Protein AF-A0A9E0IKP7-F1 (afdb_monomer)

Foldseek 3Di:
DDDDDDDDDDDDDDPPPPPVPPPPDDDDDPDDDPDVLCVQLVVCVVVLNLVSNLVSLVVVVVVVPDDQLVSLQSNLLSLLSCLVVVHPPNVNSNVSSLVSLVSSLPDPQLQSVLVSLQVNLVSCLVPNLVSSLVSLVRSCVSPVPPVSSVVSNVVSVVVVVVVVVVVVVVVVVVVVVVVVVVVVVVVVVVVD

Mean predicted aligned error: 11.91 Å

Nearest PDB structures (foldseek):
  5xyb-assembly1_A  TM=6.260E-01  e=1.190E+00  Spbetavirus SPbeta
  7q0n-assembly1_A  TM=6.528E-01  e=2.361E+00  Bacillaceae
  6jg9-assembly1_A  TM=5.519E-01  e=3.016E+00  Spbetavirus SPbeta

Radius of gyration: 33.31 Å; Cα contacts (8 Å, |Δi|>4): 187; chains: 1; bounding box: 44×76×138 Å

Sequence (192 aa):
MSTAATPPRRPGWRIALVVLAVLASAGWEPFRSPDPDVVAGNQAYAQGRFADAIEAYERARARGEVDRAGLDYNIGTSKLRMAEAGGDGGNAVRTEGLAALERATTSTDPQLRAQAHYNRGNALLPSEPAKAIESYKQALREDPDLNDARHNLELALRRMKRDQQKQQQSQQGQQGQQGQQGQQGQQGQQGQ

Structure (mmCIF, N/CA/C/O backbone):
data_AF-A0A9E0IKP7-F1
#
_entry.id   AF-A0A9E0IKP7-F1
#
loop_
_atom_site.group_PDB
_atom_site.id
_atom_site.type_symbol
_atom_site.label_atom_id
_atom_site.label_alt_id
_atom_site.label_comp_id
_atom_site.label_asym_id
_atom_site.label_entity_id
_atom_site.label_seq_id
_atom_site.pdbx_PDB_ins_code
_atom_site.Cartn_x
_atom_site.Cartn_y
_atom_site.Cartn_z
_atom_site.occupancy
_atom_site.B_iso_or_equiv
_atom_site.auth_seq_id
_atom_site.auth_comp_id
_atom_site.auth_asym_id
_atom_site.auth_atom_id
_atom_site.pdbx_PDB_model_num
ATOM 1 N N . MET A 1 1 ? 0.078 57.761 -75.607 1.00 48.28 1 MET A N 1
ATOM 2 C CA . MET A 1 1 ? -0.193 56.702 -76.603 1.00 48.28 1 MET A CA 1
ATOM 3 C C . MET A 1 1 ? 0.452 55.420 -76.112 1.00 48.28 1 MET A C 1
ATOM 5 O O . MET A 1 1 ? 1.535 55.471 -75.551 1.00 48.28 1 MET A O 1
ATOM 9 N N . SER A 1 2 ? -0.302 54.332 -76.208 1.00 49.56 2 SER A N 1
ATOM 10 C CA . SER A 1 2 ? -0.097 53.038 -75.560 1.00 49.56 2 SER A CA 1
ATOM 11 C C . SER A 1 2 ? 0.833 52.140 -76.374 1.00 49.56 2 SER A C 1
ATOM 13 O O . SER A 1 2 ? 0.603 52.005 -77.570 1.00 49.56 2 SER A O 1
ATOM 15 N N . THR A 1 3 ? 1.793 51.475 -75.727 1.00 59.78 3 THR A N 1
ATOM 16 C CA . THR A 1 3 ? 2.295 50.156 -76.153 1.00 59.78 3 THR A CA 1
ATOM 17 C C . THR A 1 3 ? 2.700 49.359 -74.915 1.00 59.78 3 THR A C 1
ATOM 19 O O . THR A 1 3 ? 3.761 49.571 -74.330 1.00 59.78 3 THR A O 1
ATOM 22 N N . ALA A 1 4 ? 1.811 48.457 -74.505 1.00 52.16 4 ALA A N 1
ATOM 23 C CA . ALA A 1 4 ? 2.093 47.379 -73.574 1.00 52.16 4 ALA A CA 1
ATOM 24 C C . ALA A 1 4 ? 3.071 46.375 -74.210 1.00 52.16 4 ALA A C 1
ATOM 26 O O . ALA A 1 4 ? 2.922 46.033 -75.383 1.00 52.16 4 ALA A O 1
ATOM 27 N N . ALA A 1 5 ? 4.029 45.874 -73.429 1.00 60.91 5 ALA A N 1
ATOM 28 C CA . ALA A 1 5 ? 4.870 44.742 -73.806 1.00 60.91 5 ALA A CA 1
ATOM 29 C C . ALA A 1 5 ? 4.887 43.705 -72.669 1.00 60.91 5 ALA A C 1
ATOM 31 O O . ALA A 1 5 ? 5.207 43.998 -71.519 1.00 60.91 5 ALA A O 1
ATOM 32 N N . THR A 1 6 ? 4.457 42.504 -73.038 1.00 65.75 6 THR A N 1
ATOM 33 C CA . THR A 1 6 ? 4.194 41.280 -72.270 1.00 65.75 6 THR A CA 1
ATOM 34 C C . THR A 1 6 ? 5.420 40.760 -71.487 1.00 65.75 6 THR A C 1
ATOM 36 O O . THR A 1 6 ? 6.538 40.852 -71.991 1.00 65.75 6 THR A O 1
ATOM 39 N N . PRO A 1 7 ? 5.252 40.167 -70.283 1.00 59.00 7 PRO A N 1
ATOM 40 C CA . PRO A 1 7 ? 6.372 39.786 -69.412 1.00 59.00 7 PRO A CA 1
ATOM 41 C C . PRO A 1 7 ? 7.001 38.426 -69.781 1.00 59.00 7 PRO A C 1
ATOM 43 O O . PRO A 1 7 ? 6.270 37.499 -70.148 1.00 59.00 7 PRO A O 1
ATOM 46 N N . PRO A 1 8 ? 8.322 38.213 -69.594 1.00 66.88 8 PRO A N 1
ATOM 47 C CA . PRO A 1 8 ? 8.901 36.880 -69.702 1.00 66.88 8 PRO A CA 1
ATOM 48 C C . PRO A 1 8 ? 8.814 36.090 -68.379 1.00 66.88 8 PRO A C 1
ATOM 50 O O . PRO A 1 8 ? 9.386 36.441 -67.352 1.00 66.88 8 PRO A O 1
ATOM 53 N N . ARG A 1 9 ? 8.038 35.004 -68.467 1.00 59.31 9 ARG A N 1
ATOM 54 C CA . ARG A 1 9 ? 8.089 33.692 -67.786 1.00 59.31 9 ARG A CA 1
ATOM 55 C C . ARG A 1 9 ? 8.981 33.556 -66.536 1.00 59.31 9 ARG A C 1
ATOM 57 O O . ARG A 1 9 ? 10.197 33.439 -66.632 1.00 59.31 9 ARG A O 1
ATOM 64 N N . ARG A 1 10 ? 8.340 33.390 -65.369 1.00 63.12 10 ARG A N 1
ATOM 65 C CA . ARG A 1 10 ? 8.977 32.852 -64.152 1.00 63.12 10 ARG A CA 1
ATOM 66 C C . ARG A 1 10 ? 9.369 31.381 -64.377 1.00 63.12 10 ARG A C 1
ATOM 68 O O . ARG A 1 10 ? 8.4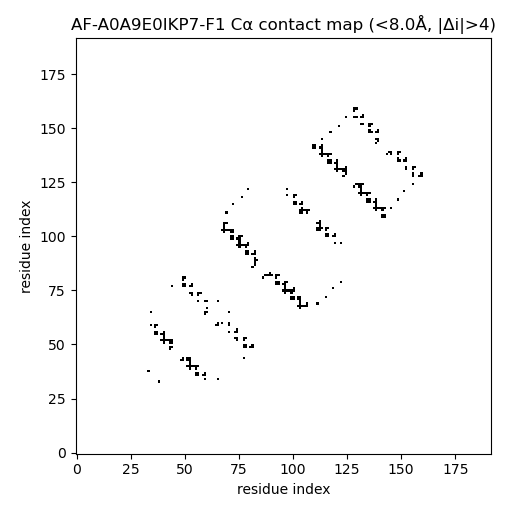78 30.596 -64.712 1.00 63.12 10 ARG A O 1
ATOM 75 N N . PRO A 1 11 ? 10.631 30.965 -64.174 1.00 49.12 11 PRO A N 1
ATOM 76 C CA . PRO A 1 11 ? 10.967 29.553 -64.168 1.00 49.12 11 PRO A CA 1
ATOM 77 C C . PRO A 1 11 ? 10.629 28.937 -62.805 1.00 49.12 11 PRO A C 1
ATOM 79 O O . PRO A 1 11 ? 11.124 29.379 -61.775 1.00 49.12 11 PRO A O 1
ATOM 82 N N . GLY A 1 12 ? 9.802 27.893 -62.851 1.00 47.94 12 GLY A N 1
ATOM 83 C CA . GLY A 1 12 ? 9.943 26.690 -62.031 1.00 47.94 12 GLY A CA 1
ATOM 84 C C . GLY A 1 12 ? 9.605 26.791 -60.546 1.00 47.94 12 GLY A C 1
ATOM 85 O O . GLY A 1 12 ? 10.337 27.368 -59.749 1.00 47.94 12 GLY A O 1
ATOM 86 N N . TRP A 1 13 ? 8.552 26.074 -60.153 1.00 53.72 13 TRP A N 1
ATOM 87 C CA . TRP A 1 13 ? 8.414 25.530 -58.808 1.00 53.72 13 TRP A CA 1
ATOM 88 C C . TRP A 1 13 ? 9.729 24.909 -58.329 1.00 53.72 13 TRP A C 1
ATOM 90 O O . TRP A 1 13 ? 10.166 23.870 -58.821 1.00 53.72 13 TRP A O 1
ATOM 100 N N . ARG A 1 14 ? 10.315 25.506 -57.300 1.00 47.50 14 ARG A N 1
ATOM 101 C CA . ARG A 1 14 ? 11.074 24.762 -56.306 1.00 47.50 14 ARG A CA 1
ATOM 102 C C . ARG A 1 14 ? 10.457 25.097 -54.965 1.00 47.50 14 ARG A C 1
ATOM 104 O O . ARG A 1 14 ? 10.870 26.032 -54.292 1.00 47.50 14 ARG A O 1
ATOM 111 N N . ILE A 1 15 ? 9.425 24.335 -54.609 1.00 54.59 15 ILE A N 1
ATOM 112 C CA . ILE A 1 15 ? 9.102 24.115 -53.204 1.00 54.59 15 ILE A CA 1
ATOM 113 C C . ILE A 1 15 ? 10.350 23.436 -52.639 1.00 54.59 15 ILE A C 1
ATOM 115 O O . ILE A 1 15 ? 10.540 22.231 -52.787 1.00 54.59 15 ILE A O 1
ATOM 119 N N . ALA A 1 16 ? 11.262 24.227 -52.083 1.00 43.75 16 ALA A N 1
ATOM 120 C CA . ALA A 1 16 ? 12.245 23.695 -51.169 1.00 43.75 16 ALA A CA 1
ATOM 121 C C . ALA A 1 16 ? 11.452 23.302 -49.923 1.00 43.75 16 ALA A C 1
ATOM 123 O O . ALA A 1 16 ? 11.135 24.143 -49.084 1.00 43.75 16 ALA A O 1
ATOM 124 N N . LEU A 1 17 ? 11.060 22.028 -49.851 1.00 46.78 17 LEU A N 1
ATOM 125 C CA . LEU A 1 17 ? 10.733 21.389 -48.588 1.00 46.78 17 LEU A CA 1
ATOM 126 C C . LEU A 1 17 ? 11.993 21.494 -47.734 1.00 46.78 17 LEU A C 1
ATOM 128 O O . LEU A 1 17 ? 12.899 20.669 -47.834 1.00 46.78 17 LEU A O 1
ATOM 132 N N . VAL A 1 18 ? 12.075 22.542 -46.921 1.00 45.62 18 VAL A N 1
ATOM 133 C CA . VAL A 1 18 ? 12.969 22.538 -45.774 1.00 45.62 18 VAL A CA 1
ATOM 134 C C . VAL A 1 18 ? 12.348 21.540 -44.806 1.00 45.62 18 VAL A C 1
ATOM 136 O O . VAL A 1 18 ? 11.534 21.887 -43.955 1.00 45.62 18 VAL A O 1
ATOM 139 N N . VAL A 1 19 ? 12.694 20.266 -44.992 1.00 48.34 19 VAL A N 1
ATOM 140 C CA . VAL A 1 19 ? 12.644 19.281 -43.919 1.00 48.34 19 VAL A CA 1
ATOM 141 C C . VAL A 1 19 ? 13.673 19.771 -42.915 1.00 48.34 19 VAL A C 1
ATOM 143 O O . VAL A 1 19 ? 14.868 19.505 -43.033 1.00 48.34 19 VAL A O 1
ATOM 146 N N . LEU A 1 20 ? 13.212 20.583 -41.971 1.00 44.41 20 LEU A N 1
ATOM 147 C CA . LEU A 1 20 ? 13.978 20.915 -40.788 1.00 44.41 20 LEU A CA 1
ATOM 148 C C . LEU A 1 20 ? 13.996 19.629 -39.961 1.00 44.41 20 LEU A C 1
ATOM 150 O O . LEU A 1 20 ? 13.102 19.363 -39.162 1.00 44.41 20 LEU A O 1
ATOM 154 N N . ALA A 1 21 ? 14.976 18.777 -40.263 1.00 53.09 21 ALA A N 1
ATOM 155 C CA . ALA A 1 21 ? 15.372 17.676 -39.414 1.00 53.09 21 ALA A CA 1
ATOM 156 C C . ALA A 1 21 ? 15.788 18.297 -38.079 1.00 53.09 21 ALA A C 1
ATOM 158 O O . ALA A 1 21 ? 16.902 18.798 -37.929 1.00 53.09 21 ALA A O 1
ATOM 159 N N . VAL A 1 22 ? 14.845 18.343 -37.139 1.00 52.78 22 VAL A N 1
ATOM 160 C CA . VAL A 1 22 ? 15.143 18.641 -35.745 1.00 52.78 22 VAL A CA 1
ATOM 161 C C . VAL A 1 22 ? 16.078 17.532 -35.292 1.00 52.78 22 VAL A C 1
ATOM 163 O O . VAL A 1 22 ? 15.690 16.369 -35.192 1.00 52.78 22 VAL A O 1
ATOM 166 N N . LEU A 1 23 ? 17.342 17.908 -35.123 1.00 49.69 23 LEU A N 1
ATOM 167 C CA . LEU A 1 23 ? 18.390 17.075 -34.569 1.00 49.69 23 LEU A CA 1
ATOM 168 C C . LEU A 1 23 ? 17.899 16.547 -33.221 1.00 49.69 23 LEU A C 1
ATOM 170 O O . LEU A 1 23 ? 17.704 17.300 -32.267 1.00 49.69 23 LEU A O 1
ATOM 174 N N . ALA A 1 24 ? 17.650 15.241 -33.190 1.00 54.53 24 ALA A N 1
ATOM 175 C CA . ALA A 1 24 ? 17.359 14.481 -31.994 1.00 54.53 24 ALA A CA 1
ATOM 176 C C . ALA A 1 24 ? 18.615 14.457 -31.117 1.00 54.53 24 ALA A C 1
ATOM 178 O O . ALA A 1 24 ? 19.454 13.567 -31.209 1.00 54.53 24 ALA A O 1
ATOM 179 N N . SER A 1 25 ? 18.756 15.470 -30.275 1.00 58.03 25 SER A N 1
ATOM 180 C CA . SER A 1 25 ? 19.773 15.509 -29.230 1.00 58.03 25 SER A CA 1
ATOM 181 C C . SER A 1 25 ? 19.191 16.150 -27.975 1.00 58.03 25 SER A C 1
ATOM 183 O O . SER A 1 25 ? 19.625 17.210 -27.545 1.00 58.03 25 SER A O 1
ATOM 185 N N . ALA A 1 26 ? 18.154 15.493 -27.440 1.00 56.84 26 ALA A N 1
ATOM 186 C CA . ALA A 1 26 ? 17.828 15.337 -26.016 1.00 56.84 26 ALA A CA 1
ATOM 187 C C . ALA A 1 26 ? 16.395 14.779 -25.874 1.00 56.84 26 ALA A C 1
ATOM 189 O O . ALA A 1 26 ? 15.421 15.521 -25.940 1.00 56.84 26 ALA A O 1
ATOM 190 N N . GLY A 1 27 ? 16.272 13.465 -25.663 1.00 59.44 27 GLY A N 1
ATOM 191 C CA . GLY A 1 27 ? 15.237 12.896 -24.789 1.00 59.44 27 GLY A CA 1
ATOM 192 C C . GLY A 1 27 ? 13.757 13.012 -25.176 1.00 59.44 27 GLY A C 1
ATOM 193 O O . GLY A 1 27 ? 12.929 13.092 -24.274 1.00 59.44 27 GLY A O 1
ATOM 194 N N . TRP A 1 28 ? 13.390 12.966 -26.459 1.00 56.47 28 TRP A N 1
ATOM 195 C CA . TRP A 1 28 ? 11.990 12.762 -26.861 1.00 56.47 28 TRP A CA 1
ATOM 196 C C . TRP A 1 28 ? 11.862 11.435 -27.614 1.00 56.47 28 TRP A C 1
ATOM 198 O O . TRP A 1 28 ? 12.003 11.384 -28.832 1.00 56.47 28 TRP A O 1
ATOM 208 N N . GLU A 1 29 ? 11.631 10.338 -26.889 1.00 56.97 29 GLU A N 1
ATOM 209 C CA . GLU A 1 29 ? 11.494 8.998 -27.480 1.00 56.97 29 GLU A CA 1
ATOM 210 C C . GLU A 1 29 ? 10.080 8.436 -27.253 1.00 56.97 29 GLU A C 1
ATOM 212 O O . GLU A 1 29 ? 9.843 7.686 -26.307 1.00 56.97 29 GLU A O 1
ATOM 217 N N . PRO A 1 30 ? 9.109 8.765 -28.123 1.00 55.03 30 PRO A N 1
ATOM 218 C CA . PRO A 1 30 ? 7.716 8.321 -28.004 1.00 55.03 30 PRO A CA 1
ATOM 219 C C . PRO A 1 30 ? 7.480 6.824 -28.320 1.00 55.03 30 PRO A C 1
ATOM 221 O O . PRO A 1 30 ? 6.334 6.419 -28.490 1.00 55.03 30 PRO A O 1
ATOM 224 N N . PHE A 1 31 ? 8.527 5.989 -28.394 1.00 61.44 31 PHE A N 1
ATOM 225 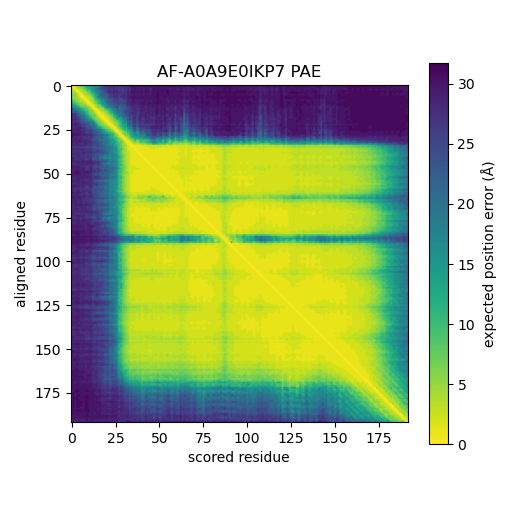C CA . PHE A 1 31 ? 8.431 4.584 -28.828 1.00 61.44 31 PHE A CA 1
ATOM 226 C C . PHE A 1 31 ? 9.138 3.569 -27.917 1.00 61.44 31 PHE A C 1
ATOM 228 O O . PHE A 1 31 ? 9.399 2.445 -28.355 1.00 61.44 31 PHE A O 1
ATOM 235 N N . ARG A 1 32 ? 9.448 3.904 -26.654 1.00 65.88 32 ARG A N 1
ATOM 236 C CA . ARG A 1 32 ? 9.958 2.884 -25.724 1.00 65.88 32 ARG A CA 1
ATOM 237 C C . ARG A 1 32 ? 8.879 1.815 -25.543 1.00 65.88 32 ARG A C 1
ATOM 239 O O . ARG A 1 32 ? 7.813 2.083 -24.993 1.00 65.88 32 ARG A O 1
ATOM 246 N N . SER A 1 33 ? 9.144 0.614 -26.052 1.00 70.56 33 SER A N 1
ATOM 247 C CA . SER A 1 33 ? 8.264 -0.532 -25.824 1.00 70.56 33 SER A CA 1
ATOM 248 C C . SER A 1 33 ? 8.173 -0.793 -24.315 1.00 70.56 33 SER A C 1
ATOM 250 O O . SER A 1 33 ? 9.181 -0.605 -23.625 1.00 70.56 33 SER A O 1
ATOM 252 N N . PRO A 1 34 ? 7.002 -1.190 -23.782 1.00 85.06 34 PRO A N 1
ATOM 253 C CA . PRO A 1 34 ? 6.868 -1.511 -22.365 1.00 85.06 34 PRO A CA 1
ATOM 254 C C . PRO A 1 34 ? 7.932 -2.527 -21.928 1.00 85.06 34 PRO A C 1
ATOM 256 O O . PRO A 1 34 ? 8.220 -3.463 -22.676 1.00 85.06 34 PRO A O 1
ATOM 259 N N . ASP A 1 35 ? 8.512 -2.350 -20.736 1.00 92.56 35 ASP A N 1
ATOM 260 C CA . ASP A 1 35 ? 9.515 -3.286 -20.216 1.00 92.56 35 ASP A CA 1
ATOM 261 C C . ASP A 1 35 ? 8.911 -4.707 -20.141 1.00 92.56 35 ASP A C 1
ATOM 263 O O . ASP A 1 35 ? 7.835 -4.885 -19.554 1.00 92.56 35 ASP A O 1
ATOM 267 N N . PRO A 1 36 ? 9.561 -5.723 -20.739 1.00 94.69 36 PRO A N 1
ATOM 268 C CA . PRO A 1 36 ? 8.977 -7.053 -20.880 1.00 94.69 36 PRO A CA 1
ATOM 269 C C . PRO A 1 36 ? 8.723 -7.748 -19.538 1.00 94.69 36 PRO A C 1
ATOM 271 O O . PRO A 1 36 ? 7.759 -8.503 -19.429 1.00 94.69 36 PRO A O 1
ATOM 274 N N . ASP A 1 37 ? 9.526 -7.483 -18.504 1.00 97.31 37 ASP A N 1
ATOM 275 C CA . ASP A 1 37 ? 9.275 -8.054 -17.181 1.00 97.31 37 ASP A CA 1
ATOM 276 C C . ASP A 1 37 ? 8.162 -7.314 -16.441 1.00 97.31 37 ASP A C 1
ATOM 278 O O . ASP A 1 37 ? 7.407 -7.942 -15.704 1.00 97.31 37 ASP A O 1
ATOM 282 N N . VAL A 1 38 ? 7.993 -6.007 -16.662 1.00 96.94 38 VAL A N 1
ATOM 283 C CA . VAL A 1 38 ? 6.812 -5.296 -16.148 1.00 96.94 38 VAL A CA 1
ATOM 284 C C . VAL A 1 38 ? 5.541 -5.865 -16.776 1.00 96.94 38 VAL A C 1
ATOM 286 O O . VAL A 1 38 ? 4.565 -6.120 -16.070 1.00 96.94 38 VAL A O 1
ATOM 289 N N . VAL A 1 39 ? 5.552 -6.121 -18.087 1.00 97.00 39 VAL A N 1
ATOM 290 C CA . VAL A 1 39 ? 4.425 -6.752 -18.791 1.00 97.00 39 VAL A CA 1
ATOM 291 C C . VAL A 1 39 ? 4.161 -8.159 -18.255 1.00 97.00 39 VAL A C 1
ATOM 293 O O . VAL A 1 39 ? 3.021 -8.471 -17.906 1.00 97.00 39 VAL A O 1
ATOM 296 N N . ALA A 1 40 ? 5.200 -8.991 -18.139 1.00 97.94 40 ALA A N 1
ATOM 297 C CA . ALA A 1 40 ? 5.081 -10.342 -17.596 1.00 97.94 40 ALA A CA 1
ATOM 298 C C . ALA A 1 40 ? 4.559 -10.331 -16.151 1.00 97.94 40 ALA A C 1
ATOM 300 O O . ALA A 1 40 ? 3.674 -11.117 -15.810 1.00 97.94 40 ALA A O 1
ATOM 301 N N . GLY A 1 41 ? 5.046 -9.403 -15.323 1.00 98.12 41 GLY A N 1
ATOM 302 C CA . GLY A 1 41 ? 4.594 -9.227 -13.948 1.00 98.12 41 GLY A CA 1
ATOM 303 C C . GLY A 1 41 ? 3.120 -8.842 -13.867 1.00 98.12 41 GLY A C 1
ATOM 304 O O . GLY A 1 41 ? 2.357 -9.478 -13.143 1.00 98.12 41 GLY A O 1
ATOM 305 N N . ASN A 1 42 ? 2.684 -7.879 -14.685 1.00 98.12 42 ASN A N 1
ATOM 306 C CA . ASN A 1 42 ? 1.279 -7.465 -14.755 1.00 98.12 42 ASN A CA 1
ATOM 307 C C . ASN A 1 42 ? 0.369 -8.622 -15.188 1.00 98.12 42 ASN A C 1
ATOM 309 O O . ASN A 1 42 ? -0.713 -8.812 -14.630 1.00 98.12 42 ASN A O 1
ATOM 313 N N . GLN A 1 43 ? 0.815 -9.422 -16.159 1.00 98.38 43 GLN A N 1
ATOM 314 C CA . GLN A 1 43 ? 0.077 -10.593 -16.620 1.00 98.38 43 GLN A CA 1
ATOM 315 C C . GLN A 1 43 ? -0.016 -11.674 -15.534 1.00 98.38 43 GLN A C 1
ATOM 317 O O . GLN A 1 43 ? -1.090 -12.236 -15.319 1.00 98.38 43 GLN A O 1
ATOM 322 N N . ALA A 1 44 ? 1.084 -11.954 -14.834 1.00 98.50 44 ALA A N 1
ATOM 323 C CA . ALA A 1 44 ? 1.107 -12.903 -13.728 1.00 98.50 44 ALA A CA 1
ATOM 324 C C . ALA A 1 44 ? 0.196 -12.453 -12.574 1.00 98.50 44 ALA A C 1
ATOM 326 O O . ALA A 1 44 ? -0.604 -13.251 -12.081 1.00 98.50 44 ALA A O 1
ATOM 327 N N . TYR A 1 45 ? 0.234 -11.165 -12.217 1.00 98.00 45 TYR A N 1
ATOM 328 C CA . TYR A 1 45 ? -0.636 -10.577 -11.199 1.00 98.00 45 TYR A CA 1
ATOM 329 C C . TYR A 1 45 ? -2.117 -10.731 -11.560 1.00 98.00 45 TYR A C 1
ATOM 331 O O . TYR A 1 45 ? -2.910 -11.193 -10.739 1.00 98.00 45 TYR A O 1
ATOM 339 N N . ALA A 1 46 ? -2.493 -10.419 -12.805 1.00 97.88 46 ALA A N 1
ATOM 340 C CA . ALA A 1 46 ? -3.865 -10.578 -13.291 1.00 97.88 46 ALA A CA 1
ATOM 341 C C . ALA A 1 46 ? -4.352 -12.039 -13.252 1.00 97.88 46 ALA A C 1
ATOM 343 O O . ALA A 1 46 ? -5.548 -12.293 -13.136 1.00 97.88 46 ALA A O 1
ATOM 344 N N . GLN A 1 47 ? -3.429 -13.000 -13.326 1.00 97.69 47 GLN A N 1
ATOM 345 C CA . GLN A 1 47 ? -3.704 -14.437 -13.249 1.00 97.69 47 GLN A CA 1
ATOM 346 C C . GLN A 1 47 ? -3.618 -14.985 -11.811 1.00 97.69 47 GLN A C 1
ATOM 348 O O . GLN A 1 47 ? -3.709 -16.195 -11.615 1.00 97.69 47 GLN A O 1
ATOM 353 N N . GLY A 1 48 ? -3.430 -14.121 -10.806 1.00 96.00 48 GLY A N 1
ATOM 354 C CA . GLY A 1 48 ? -3.305 -14.506 -9.397 1.00 96.00 48 GLY A CA 1
ATOM 355 C C . GLY A 1 48 ? -1.970 -15.164 -9.033 1.00 96.00 48 GLY A C 1
ATOM 356 O O . GLY A 1 48 ? -1.785 -15.597 -7.897 1.00 96.00 48 GLY A O 1
ATOM 357 N N . ARG A 1 49 ? -1.014 -15.232 -9.968 1.00 97.06 49 ARG A N 1
ATOM 358 C CA . ARG A 1 49 ? 0.330 -15.768 -9.725 1.00 97.06 49 ARG A CA 1
ATOM 359 C C . ARG A 1 49 ? 1.225 -14.677 -9.155 1.00 97.06 49 ARG A C 1
ATOM 361 O O . ARG A 1 49 ? 2.070 -14.104 -9.837 1.00 97.06 49 ARG A O 1
ATOM 368 N N . PHE A 1 50 ? 0.989 -14.351 -7.889 1.00 96.75 50 PHE A N 1
ATOM 369 C CA . PHE A 1 50 ? 1.646 -13.221 -7.235 1.00 96.75 50 PHE A CA 1
ATOM 370 C C . PHE A 1 50 ? 3.150 -13.429 -7.022 1.00 96.75 50 PHE A C 1
ATOM 372 O O . PHE A 1 50 ? 3.894 -12.459 -7.123 1.00 96.75 50 PHE A O 1
ATOM 379 N N . ALA A 1 51 ? 3.606 -14.664 -6.787 1.00 96.00 51 ALA A N 1
ATOM 380 C CA . ALA A 1 51 ? 5.034 -14.977 -6.689 1.00 96.00 51 ALA A CA 1
ATOM 381 C C . ALA A 1 51 ? 5.761 -14.676 -8.013 1.00 96.00 51 ALA A C 1
ATOM 383 O O . ALA A 1 51 ? 6.684 -13.864 -8.028 1.00 96.00 51 ALA A O 1
ATOM 384 N N . ASP A 1 52 ? 5.261 -15.215 -9.131 1.00 97.81 52 ASP A N 1
ATOM 385 C CA . ASP A 1 52 ? 5.783 -14.936 -10.477 1.00 97.81 52 ASP A CA 1
ATOM 386 C C . ASP A 1 52 ? 5.768 -13.433 -10.800 1.00 97.81 52 ASP A C 1
ATOM 388 O O . ASP A 1 52 ? 6.699 -12.911 -11.417 1.00 97.81 52 ASP A O 1
ATOM 392 N N . ALA A 1 53 ? 4.712 -12.725 -10.379 1.00 98.38 53 ALA A N 1
ATOM 393 C CA . ALA A 1 53 ? 4.604 -11.284 -10.570 1.00 98.38 53 ALA A CA 1
ATOM 394 C C . ALA A 1 53 ? 5.727 -10.538 -9.840 1.00 98.38 53 ALA A C 1
ATOM 396 O O . ALA A 1 53 ? 6.417 -9.718 -10.446 1.00 98.38 53 ALA A O 1
ATOM 397 N N . ILE A 1 54 ? 5.947 -10.866 -8.561 1.00 97.69 54 ILE A N 1
ATOM 398 C CA . ILE A 1 54 ? 7.027 -10.295 -7.750 1.00 97.69 54 ILE A CA 1
ATOM 399 C C . ILE A 1 54 ? 8.375 -10.560 -8.419 1.00 97.69 54 ILE A C 1
ATOM 401 O O . ILE A 1 54 ? 9.130 -9.615 -8.621 1.00 97.69 54 ILE A O 1
ATOM 405 N N . GLU A 1 55 ? 8.664 -11.799 -8.820 1.00 98.12 55 GLU A N 1
ATOM 406 C CA . GLU A 1 55 ? 9.931 -12.138 -9.476 1.00 98.12 55 GLU A CA 1
ATOM 407 C C . GLU A 1 55 ? 10.163 -11.338 -10.762 1.00 98.12 55 GLU A C 1
ATOM 409 O O . GLU A 1 55 ? 11.274 -10.866 -11.006 1.00 98.12 55 GLU A O 1
ATOM 414 N N . ALA A 1 56 ? 9.127 -11.150 -11.580 1.00 98.50 56 ALA A N 1
ATOM 415 C CA . ALA A 1 56 ? 9.234 -10.350 -12.792 1.00 98.50 56 ALA A CA 1
ATOM 416 C C . ALA A 1 56 ? 9.529 -8.877 -12.474 1.00 98.50 56 ALA A C 1
ATOM 418 O O . ALA A 1 56 ? 10.502 -8.315 -12.979 1.00 98.50 56 ALA A O 1
ATOM 419 N N . TYR A 1 57 ? 8.774 -8.260 -11.564 1.00 98.38 57 TYR A N 1
ATOM 420 C CA . TYR A 1 57 ? 9.042 -6.877 -11.163 1.00 98.38 57 TYR A CA 1
ATOM 421 C C . TYR A 1 57 ? 10.430 -6.699 -10.532 1.00 98.38 57 TYR A C 1
ATOM 423 O O . TYR A 1 57 ? 11.073 -5.671 -10.738 1.00 98.38 57 TYR A O 1
ATOM 431 N N . GLU A 1 58 ? 10.927 -7.701 -9.809 1.00 98.00 58 GLU A N 1
ATOM 432 C CA . GLU A 1 58 ? 12.282 -7.715 -9.255 1.00 98.00 58 GLU A CA 1
ATOM 433 C C . GLU A 1 58 ? 13.361 -7.761 -10.347 1.00 98.00 58 GLU A C 1
ATOM 435 O O . GLU A 1 58 ? 14.359 -7.040 -10.256 1.00 98.00 58 GLU A O 1
ATOM 440 N N . ARG A 1 59 ? 13.148 -8.521 -11.430 1.00 97.69 59 ARG A N 1
ATOM 441 C CA . ARG A 1 59 ? 14.042 -8.498 -12.603 1.00 97.69 59 ARG A CA 1
ATOM 442 C C . ARG A 1 59 ? 14.041 -7.139 -13.302 1.00 97.69 59 ARG A C 1
ATOM 444 O O . ARG A 1 59 ? 15.115 -6.634 -13.633 1.00 97.69 59 ARG A O 1
ATOM 451 N N . ALA A 1 60 ? 12.872 -6.516 -13.467 1.00 97.00 60 ALA A N 1
ATOM 452 C CA . ALA A 1 60 ? 12.776 -5.151 -13.992 1.00 97.00 60 ALA A CA 1
ATOM 453 C C . ALA A 1 60 ? 13.526 -4.152 -13.093 1.00 97.00 60 ALA A C 1
ATOM 455 O O . ALA A 1 60 ? 14.278 -3.304 -13.579 1.00 97.00 60 ALA A O 1
ATOM 456 N N . ARG A 1 61 ? 13.394 -4.298 -11.767 1.00 96.19 61 ARG A N 1
ATOM 457 C CA . ARG A 1 61 ? 14.102 -3.474 -10.780 1.00 96.19 61 ARG A CA 1
ATOM 458 C C . ARG A 1 61 ? 15.616 -3.628 -10.867 1.00 96.19 61 ARG A C 1
ATOM 460 O O . ARG A 1 61 ? 16.324 -2.631 -10.766 1.00 96.19 61 ARG A O 1
ATOM 467 N N . ALA A 1 62 ? 16.108 -4.848 -11.073 1.00 95.69 62 ALA A N 1
ATOM 468 C CA . ALA A 1 62 ? 17.536 -5.138 -11.175 1.00 95.69 62 ALA A CA 1
ATOM 469 C C . ALA A 1 62 ? 18.200 -4.489 -12.402 1.00 95.69 62 ALA A C 1
ATOM 471 O O . ALA A 1 62 ? 19.379 -4.147 -12.337 1.00 95.69 62 ALA A O 1
ATOM 472 N N . ARG A 1 63 ? 17.457 -4.275 -13.499 1.00 92.50 63 ARG A N 1
ATOM 473 C CA . ARG A 1 63 ? 17.962 -3.536 -14.670 1.00 92.50 63 ARG A CA 1
ATOM 474 C C . ARG A 1 63 ? 18.085 -2.032 -14.436 1.00 92.50 63 ARG A C 1
ATOM 476 O O . ARG A 1 63 ? 18.912 -1.392 -15.072 1.00 92.50 63 ARG A O 1
ATOM 483 N N . GLY A 1 64 ? 17.266 -1.465 -13.548 1.00 89.50 64 GLY A N 1
ATOM 484 C CA . GLY A 1 64 ? 17.317 -0.039 -13.203 1.00 89.50 64 GLY A CA 1
ATOM 485 C C . GLY A 1 64 ? 16.792 0.913 -14.286 1.00 89.50 64 GLY A C 1
ATOM 486 O O . GLY A 1 64 ? 17.024 2.114 -14.200 1.00 89.50 64 GLY A O 1
ATOM 487 N N . GLU A 1 65 ? 16.089 0.398 -15.295 1.00 89.00 65 GLU A N 1
ATOM 488 C CA . GLU A 1 65 ? 15.564 1.182 -16.425 1.00 89.00 65 GLU A CA 1
ATOM 489 C C . GLU A 1 65 ? 14.129 1.693 -16.221 1.00 89.00 65 GLU A C 1
ATOM 491 O O . GLU A 1 65 ? 13.657 2.550 -16.968 1.00 89.00 65 GLU A O 1
ATOM 496 N N . VAL A 1 66 ? 13.423 1.136 -15.237 1.00 89.88 66 VAL A N 1
ATOM 497 C CA . VAL A 1 66 ? 12.012 1.412 -14.948 1.00 89.88 66 VAL A CA 1
ATOM 498 C C . VAL A 1 66 ? 11.909 2.268 -13.690 1.00 89.88 66 VAL A C 1
ATOM 500 O O . VAL A 1 66 ? 12.706 2.112 -12.761 1.00 89.88 66 VAL A O 1
ATOM 503 N N . ASP A 1 67 ? 10.905 3.148 -13.643 1.00 90.56 67 ASP A N 1
ATOM 504 C CA . ASP A 1 67 ? 10.613 3.946 -12.455 1.00 90.56 67 ASP A CA 1
ATOM 505 C C . ASP A 1 67 ? 10.482 3.067 -11.202 1.00 90.56 67 ASP A C 1
ATOM 507 O O . ASP A 1 67 ? 9.682 2.126 -11.130 1.00 90.56 67 ASP A O 1
ATOM 511 N N . ARG A 1 68 ? 11.286 3.399 -10.191 1.00 95.19 68 ARG A N 1
ATOM 512 C CA . ARG A 1 68 ? 11.381 2.606 -8.969 1.00 95.19 68 ARG A CA 1
ATOM 513 C C . ARG A 1 68 ? 10.091 2.659 -8.162 1.00 95.19 68 ARG A C 1
ATOM 515 O O . ARG A 1 68 ? 9.722 1.641 -7.582 1.00 95.19 68 ARG A O 1
ATOM 522 N N . ALA A 1 69 ? 9.414 3.806 -8.118 1.00 96.81 69 ALA A N 1
ATOM 523 C CA . ALA A 1 69 ? 8.199 3.953 -7.326 1.00 96.81 69 ALA A CA 1
ATOM 524 C C . ALA A 1 69 ? 7.042 3.131 -7.917 1.00 96.81 69 ALA A C 1
ATOM 526 O O . ALA A 1 69 ? 6.336 2.450 -7.172 1.00 96.81 69 ALA A O 1
ATOM 527 N N . GLY A 1 70 ? 6.900 3.108 -9.246 1.00 96.50 70 GLY A N 1
ATOM 528 C CA . GLY A 1 70 ? 5.953 2.241 -9.952 1.00 96.50 70 GLY A CA 1
ATOM 529 C C . GLY A 1 70 ? 6.217 0.753 -9.711 1.00 96.50 70 GLY A C 1
ATOM 530 O O . GLY A 1 70 ? 5.290 -0.013 -9.442 1.00 96.50 70 GLY A O 1
ATOM 531 N N . LEU A 1 71 ? 7.487 0.336 -9.721 1.00 97.81 71 LEU A N 1
ATOM 532 C CA . LEU A 1 71 ? 7.855 -1.038 -9.369 1.00 97.81 71 LEU A CA 1
ATOM 533 C C . LEU A 1 71 ? 7.564 -1.364 -7.901 1.00 97.81 71 LEU A C 1
ATOM 535 O O . LEU A 1 71 ? 7.013 -2.424 -7.616 1.00 97.81 71 LEU A O 1
ATOM 539 N N . ASP A 1 72 ? 7.891 -0.469 -6.969 1.00 98.56 72 ASP A N 1
ATOM 540 C CA . ASP A 1 72 ? 7.591 -0.651 -5.546 1.00 98.56 72 ASP A CA 1
ATOM 541 C C . ASP A 1 72 ? 6.070 -0.753 -5.298 1.00 98.56 72 ASP A C 1
ATOM 543 O O . ASP A 1 72 ? 5.640 -1.573 -4.484 1.00 98.56 72 ASP A O 1
ATOM 547 N N . TYR A 1 73 ? 5.244 -0.014 -6.048 1.00 98.62 73 TYR A N 1
ATOM 548 C CA . TYR A 1 73 ? 3.784 -0.151 -6.016 1.00 98.62 73 TYR A CA 1
ATOM 549 C C . TYR A 1 73 ? 3.325 -1.544 -6.475 1.00 98.62 73 TYR A C 1
ATOM 551 O O . TYR A 1 73 ? 2.567 -2.223 -5.774 1.00 98.62 73 TYR A O 1
ATOM 559 N N . ASN A 1 74 ? 3.815 -2.003 -7.628 1.00 98.50 74 ASN A N 1
ATOM 560 C CA . ASN A 1 74 ? 3.458 -3.304 -8.197 1.00 98.50 74 ASN A CA 1
ATOM 561 C C . ASN A 1 74 ? 3.926 -4.475 -7.315 1.00 98.50 74 ASN A C 1
ATOM 563 O O . ASN A 1 74 ? 3.167 -5.408 -7.047 1.00 98.50 74 ASN A O 1
ATOM 567 N N . ILE A 1 75 ? 5.152 -4.407 -6.791 1.00 98.56 75 ILE A N 1
ATOM 568 C CA . ILE A 1 75 ? 5.687 -5.393 -5.843 1.00 98.56 75 ILE A CA 1
ATOM 569 C C . ILE A 1 75 ? 4.869 -5.374 -4.550 1.00 98.56 75 ILE A C 1
ATOM 571 O O . ILE A 1 75 ? 4.491 -6.430 -4.043 1.00 98.56 75 ILE A O 1
ATOM 575 N N . GLY A 1 76 ? 4.572 -4.186 -4.017 1.00 98.25 76 GLY A N 1
ATOM 576 C CA . GLY A 1 76 ? 3.821 -4.028 -2.775 1.00 98.25 76 GLY A CA 1
ATOM 577 C C . GLY A 1 76 ? 2.422 -4.627 -2.852 1.00 98.25 76 GLY A C 1
ATOM 578 O O . GLY A 1 76 ? 2.053 -5.443 -2.008 1.00 98.25 76 GLY A O 1
ATOM 579 N N . THR A 1 77 ? 1.669 -4.286 -3.897 1.00 98.44 77 THR A N 1
ATOM 580 C CA . THR A 1 77 ? 0.334 -4.853 -4.141 1.00 98.44 77 THR A CA 1
ATOM 581 C C . THR A 1 77 ? 0.384 -6.366 -4.360 1.00 98.44 77 THR A C 1
ATOM 583 O O . THR A 1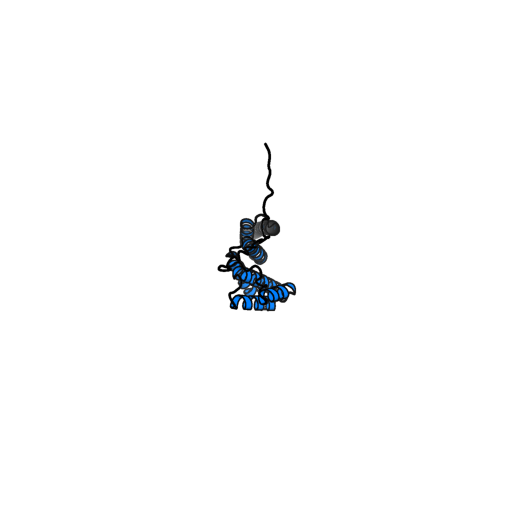 77 ? -0.407 -7.086 -3.754 1.00 98.44 77 THR A O 1
ATOM 586 N N . SER A 1 78 ? 1.353 -6.876 -5.126 1.00 98.12 78 SER A N 1
ATOM 587 C CA . SER A 1 78 ? 1.536 -8.322 -5.340 1.00 98.12 78 SER A CA 1
ATOM 588 C C . SER A 1 78 ? 1.806 -9.076 -4.038 1.00 98.12 78 SER A C 1
ATOM 590 O O . SER A 1 78 ? 1.160 -10.086 -3.767 1.00 98.12 78 SER A O 1
ATOM 592 N N . LYS A 1 79 ? 2.696 -8.559 -3.181 1.00 97.81 79 LYS A N 1
ATOM 593 C CA . LYS A 1 79 ? 2.982 -9.152 -1.864 1.00 97.81 79 LYS A CA 1
ATOM 594 C C . LYS A 1 79 ? 1.749 -9.176 -0.968 1.00 97.81 79 LYS A C 1
ATOM 596 O O . LYS A 1 79 ? 1.472 -10.187 -0.331 1.00 97.81 79 LYS A O 1
ATOM 601 N N . LEU A 1 80 ? 0.979 -8.091 -0.938 1.00 97.12 80 LEU A N 1
ATOM 602 C CA . LEU A 1 80 ? -0.244 -8.027 -0.137 1.00 97.12 80 LEU A CA 1
ATOM 603 C C . LEU A 1 80 ? -1.279 -9.052 -0.598 1.00 97.12 80 LEU A C 1
ATOM 605 O O . LEU A 1 80 ? -1.803 -9.791 0.232 1.00 97.12 80 LEU A O 1
ATOM 609 N N . ARG A 1 81 ? -1.499 -9.169 -1.911 1.00 95.62 81 ARG A N 1
ATOM 610 C CA . ARG A 1 81 ? -2.388 -10.190 -2.474 1.00 95.62 81 ARG A CA 1
ATOM 611 C C . ARG A 1 81 ? -1.903 -11.611 -2.195 1.00 95.62 81 ARG A C 1
ATOM 613 O O . ARG A 1 81 ? -2.712 -12.472 -1.866 1.00 95.62 81 ARG A O 1
ATOM 620 N N . MET A 1 82 ? -0.594 -11.850 -2.267 1.00 94.62 82 MET A N 1
ATOM 621 C CA . MET A 1 82 ? 0.007 -13.141 -1.919 1.00 94.62 82 MET A CA 1
ATOM 622 C C . MET A 1 82 ? -0.235 -13.506 -0.449 1.00 94.62 82 MET A C 1
ATOM 624 O O . MET A 1 82 ? -0.627 -14.633 -0.148 1.00 94.62 82 MET A O 1
ATOM 628 N N . ALA A 1 83 ? -0.057 -12.544 0.459 1.00 93.88 83 ALA A N 1
ATOM 629 C CA . ALA A 1 83 ? -0.323 -12.734 1.881 1.00 93.88 83 ALA A CA 1
ATOM 630 C C . ALA A 1 83 ? -1.820 -12.959 2.170 1.00 93.88 83 ALA A C 1
ATOM 632 O O . ALA A 1 83 ? -2.166 -13.772 3.023 1.00 93.88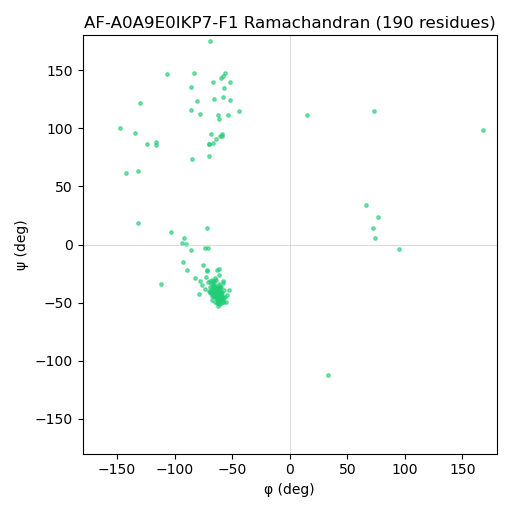 83 ALA A O 1
ATOM 633 N N . GLU A 1 84 ? -2.715 -12.264 1.461 1.00 91.50 84 GLU A N 1
ATOM 634 C CA . GLU A 1 84 ? -4.171 -12.452 1.559 1.00 91.50 84 GLU A CA 1
ATOM 635 C C . GLU A 1 84 ? -4.633 -13.817 1.035 1.00 91.50 84 GLU A C 1
ATOM 637 O O . GLU A 1 84 ? -5.554 -14.403 1.599 1.00 91.50 84 GLU A O 1
ATOM 642 N N . ALA A 1 85 ? -3.978 -14.344 -0.003 1.00 91.44 85 ALA A N 1
ATOM 643 C CA . ALA A 1 85 ? -4.258 -15.665 -0.563 1.00 91.44 85 ALA A CA 1
ATOM 644 C C . ALA A 1 85 ? -3.763 -16.830 0.320 1.00 91.44 85 ALA A C 1
ATOM 646 O O . ALA A 1 85 ? -4.000 -17.988 -0.014 1.00 91.44 85 ALA A O 1
ATOM 647 N N . GLY A 1 86 ? -3.087 -16.541 1.440 1.00 85.31 86 GLY A N 1
ATOM 648 C CA . GLY A 1 86 ? -2.565 -17.556 2.357 1.00 85.31 86 GLY A CA 1
ATOM 649 C C . GLY A 1 86 ? -1.293 -18.253 1.868 1.00 85.31 86 GLY A C 1
ATOM 650 O O . GLY A 1 86 ? -1.033 -19.377 2.286 1.00 85.31 86 GLY A O 1
ATOM 651 N N . GLY A 1 87 ? -0.518 -17.613 0.984 1.00 71.19 87 GLY A N 1
ATOM 652 C CA . GLY A 1 87 ? 0.770 -18.139 0.521 1.00 71.19 87 GLY A CA 1
ATOM 653 C C . GLY A 1 87 ? 1.865 -18.139 1.598 1.00 71.19 87 GLY A C 1
ATOM 654 O O . GLY A 1 87 ? 1.692 -17.609 2.703 1.00 71.19 87 GLY A O 1
ATOM 655 N N . ASP A 1 88 ? 3.022 -18.706 1.251 1.00 68.56 88 ASP A N 1
ATOM 656 C CA . ASP A 1 88 ? 4.189 -18.767 2.134 1.00 68.56 88 ASP A CA 1
ATOM 657 C C . ASP A 1 88 ? 4.623 -17.365 2.596 1.00 68.56 88 ASP A C 1
ATOM 659 O O . ASP A 1 88 ? 4.710 -16.418 1.815 1.00 68.56 88 ASP A O 1
ATOM 663 N N . GLY A 1 89 ? 4.899 -17.223 3.896 1.00 67.44 89 GLY A N 1
ATOM 664 C CA . GLY A 1 89 ? 5.444 -15.994 4.484 1.00 67.44 89 GLY A CA 1
ATOM 665 C C . GLY A 1 89 ? 4.432 -15.002 5.080 1.00 67.44 89 GLY A C 1
ATOM 666 O O . GLY A 1 89 ? 4.864 -14.033 5.706 1.00 67.44 89 GLY A O 1
ATOM 667 N N . GLY A 1 90 ? 3.118 -15.247 4.976 1.00 83.81 90 GLY A N 1
ATOM 668 C CA . GLY A 1 90 ? 2.051 -14.613 5.779 1.00 83.81 90 GLY A CA 1
ATOM 669 C C . GLY A 1 90 ? 2.286 -13.146 6.197 1.00 83.81 90 GLY A C 1
ATOM 670 O O . GLY A 1 90 ? 2.306 -12.233 5.369 1.00 83.81 90 GLY A O 1
ATOM 671 N N . ASN A 1 91 ? 2.472 -12.901 7.502 1.00 89.31 91 ASN A N 1
ATOM 672 C CA . ASN A 1 91 ? 2.676 -11.551 8.052 1.00 89.31 91 ASN A CA 1
ATOM 673 C C . ASN A 1 91 ? 3.983 -10.874 7.603 1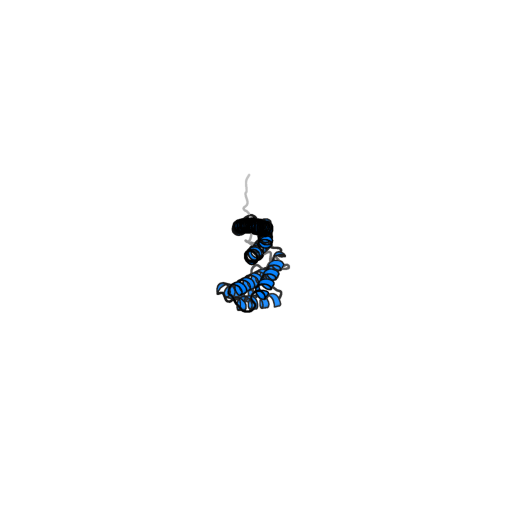.00 89.31 91 ASN A C 1
ATOM 675 O O . ASN A 1 91 ? 4.013 -9.646 7.493 1.00 89.31 91 ASN A O 1
ATOM 679 N N . ALA A 1 92 ? 5.053 -11.632 7.347 1.00 93.88 92 ALA A N 1
ATOM 680 C CA . ALA A 1 92 ? 6.321 -11.065 6.884 1.00 93.88 92 ALA A CA 1
ATOM 681 C C . ALA A 1 92 ? 6.161 -10.490 5.471 1.00 93.88 92 ALA A C 1
ATOM 683 O O . ALA A 1 92 ? 6.453 -9.317 5.243 1.00 93.88 92 ALA A O 1
ATOM 684 N N . VAL A 1 93 ? 5.553 -11.263 4.567 1.00 95.19 93 VAL A N 1
ATOM 685 C CA . VAL A 1 93 ? 5.228 -10.820 3.204 1.00 95.19 93 VAL A CA 1
ATOM 686 C C . VAL A 1 93 ? 4.291 -9.615 3.229 1.00 95.19 93 VAL A C 1
ATOM 688 O O . VAL A 1 93 ? 4.521 -8.639 2.513 1.00 95.19 93 VAL A O 1
ATOM 691 N N . ARG A 1 94 ? 3.270 -9.626 4.097 1.00 95.44 94 ARG A N 1
ATOM 692 C CA . ARG A 1 94 ? 2.397 -8.458 4.296 1.00 95.44 94 ARG A CA 1
ATOM 693 C C . ARG A 1 94 ? 3.192 -7.220 4.722 1.00 95.44 94 ARG A C 1
ATOM 695 O O . ARG A 1 94 ? 2.963 -6.140 4.184 1.00 95.44 94 ARG A O 1
ATOM 702 N N . THR A 1 95 ? 4.115 -7.368 5.671 1.00 96.44 95 THR A N 1
ATOM 703 C CA . THR A 1 95 ? 4.947 -6.264 6.179 1.00 96.44 95 THR A CA 1
ATOM 704 C C . THR A 1 95 ? 5.833 -5.692 5.075 1.00 96.44 95 THR A C 1
ATOM 706 O O . THR A 1 95 ? 5.899 -4.477 4.897 1.00 96.44 95 THR A O 1
ATOM 709 N N . GLU A 1 96 ? 6.454 -6.554 4.273 1.00 97.38 96 GLU A N 1
ATOM 710 C CA . GLU A 1 96 ? 7.239 -6.134 3.113 1.00 97.38 96 GLU A CA 1
ATOM 711 C C . GLU A 1 96 ? 6.382 -5.446 2.045 1.00 97.38 96 GLU A C 1
ATOM 713 O O . GLU A 1 96 ? 6.828 -4.471 1.437 1.00 97.38 96 GLU A O 1
ATOM 718 N N . GLY A 1 97 ? 5.154 -5.927 1.829 1.00 98.06 97 GLY A N 1
ATOM 719 C CA . GLY A 1 97 ? 4.185 -5.311 0.927 1.00 98.06 97 GLY A CA 1
ATOM 720 C C . GLY A 1 97 ? 3.807 -3.895 1.362 1.00 98.06 97 GLY A C 1
ATOM 721 O O . GLY A 1 97 ? 3.862 -2.964 0.560 1.00 98.06 97 GLY A O 1
ATOM 722 N N . LEU A 1 98 ? 3.518 -3.701 2.653 1.00 98.50 98 LEU A N 1
ATOM 723 C CA . LEU A 1 98 ? 3.259 -2.382 3.241 1.00 98.50 98 LEU A CA 1
ATOM 724 C C . LEU A 1 98 ? 4.463 -1.440 3.109 1.00 98.50 98 LEU A C 1
ATOM 726 O O . LEU A 1 98 ? 4.287 -0.275 2.755 1.00 98.50 98 LEU A O 1
ATOM 730 N N . ALA A 1 99 ? 5.676 -1.940 3.355 1.00 98.50 99 ALA A N 1
ATOM 731 C CA . ALA A 1 99 ? 6.902 -1.159 3.209 1.00 98.50 99 ALA A CA 1
ATOM 732 C C . ALA A 1 99 ? 7.179 -0.777 1.745 1.00 98.50 99 ALA A C 1
ATOM 734 O O . ALA A 1 99 ? 7.691 0.306 1.472 1.00 98.50 99 ALA A O 1
ATOM 735 N N . ALA A 1 100 ? 6.848 -1.650 0.791 1.00 98.62 100 ALA A N 1
ATOM 736 C CA . ALA A 1 100 ? 6.955 -1.345 -0.632 1.00 98.62 100 ALA A CA 1
ATOM 737 C C . ALA A 1 100 ? 5.945 -0.273 -1.062 1.00 98.62 100 ALA A C 1
ATOM 739 O O . ALA A 1 100 ? 6.339 0.699 -1.702 1.00 98.62 100 ALA A O 1
ATOM 740 N N . LEU A 1 101 ? 4.688 -0.365 -0.615 1.00 98.75 101 LEU A N 1
ATOM 741 C CA . LEU A 1 101 ? 3.712 0.702 -0.852 1.00 98.75 101 LEU A CA 1
ATOM 742 C C . LEU A 1 101 ? 4.136 2.034 -0.229 1.00 98.75 101 LEU A C 1
ATOM 744 O O . LEU A 1 101 ? 3.917 3.073 -0.833 1.00 98.75 101 LEU A O 1
ATOM 748 N N . GLU A 1 102 ? 4.768 2.017 0.945 1.00 98.50 102 GLU A N 1
ATOM 749 C CA . GLU A 1 102 ? 5.323 3.226 1.559 1.00 98.50 102 GLU A CA 1
ATOM 750 C C . GLU A 1 102 ? 6.454 3.842 0.726 1.00 98.50 102 GLU A C 1
ATOM 752 O O . GLU A 1 102 ? 6.497 5.054 0.559 1.00 98.50 102 GLU A O 1
ATOM 757 N N . ARG A 1 103 ? 7.331 3.038 0.115 1.00 98.50 103 ARG A N 1
ATOM 758 C CA . ARG A 1 103 ? 8.331 3.577 -0.823 1.00 98.50 103 ARG A CA 1
ATOM 759 C C . ARG A 1 103 ? 7.689 4.169 -2.078 1.00 98.50 103 ARG A C 1
ATOM 761 O O . ARG A 1 103 ? 8.147 5.205 -2.560 1.00 98.50 103 ARG A O 1
ATOM 768 N N . ALA A 1 104 ? 6.609 3.566 -2.573 1.00 98.44 104 ALA A N 1
ATOM 769 C CA . ALA A 1 104 ? 5.883 4.064 -3.739 1.00 98.44 104 ALA A CA 1
ATOM 770 C C . ALA A 1 104 ? 5.261 5.458 -3.523 1.00 98.44 104 ALA A C 1
ATOM 772 O O . ALA A 1 104 ? 5.069 6.195 -4.490 1.00 98.44 104 ALA A O 1
ATOM 773 N N . THR A 1 105 ? 5.029 5.883 -2.272 1.00 97.88 105 THR A N 1
ATOM 774 C CA . THR A 1 105 ? 4.533 7.242 -1.974 1.00 97.88 105 THR A CA 1
ATOM 775 C C . THR A 1 105 ? 5.574 8.335 -2.223 1.00 97.88 105 THR A C 1
ATOM 777 O O . THR A 1 105 ? 5.268 9.509 -2.059 1.00 97.88 105 THR A O 1
ATOM 780 N N . THR A 1 106 ? 6.804 7.984 -2.607 1.00 96.06 106 THR A N 1
ATOM 781 C CA . THR A 1 106 ? 7.846 8.949 -2.996 1.00 96.06 106 THR A CA 1
ATOM 782 C C . THR A 1 106 ? 7.842 9.270 -4.495 1.00 96.06 106 THR A C 1
ATOM 784 O O . THR A 1 106 ? 8.666 10.065 -4.945 1.00 96.06 106 THR A O 1
ATOM 787 N N . SER A 1 107 ? 6.922 8.677 -5.270 1.00 96.56 107 SER A N 1
ATOM 788 C CA . SER A 1 107 ? 6.782 8.957 -6.703 1.00 96.56 107 SER A CA 1
ATOM 789 C C . SER A 1 107 ? 6.565 10.443 -6.983 1.00 96.56 107 SER A C 1
ATOM 791 O O . SER A 1 107 ? 5.891 11.142 -6.224 1.00 96.56 107 SER A O 1
ATOM 793 N N . THR A 1 108 ? 7.070 10.919 -8.119 1.00 95.69 108 THR A N 1
ATOM 794 C CA . THR A 1 108 ? 6.745 12.250 -8.645 1.00 95.69 108 THR A CA 1
ATOM 795 C C . THR A 1 108 ? 5.315 12.326 -9.185 1.00 95.69 108 THR A C 1
ATOM 797 O O . THR A 1 108 ? 4.745 13.416 -9.192 1.00 95.69 108 THR A O 1
ATOM 800 N N . ASP A 1 109 ? 4.710 11.191 -9.547 1.00 96.75 109 ASP A N 1
ATOM 801 C CA . ASP A 1 109 ? 3.328 11.071 -10.017 1.00 96.75 109 ASP A CA 1
ATOM 802 C C . ASP A 1 109 ? 2.327 11.120 -8.836 1.00 96.75 109 ASP A C 1
ATOM 804 O O . ASP A 1 109 ? 2.291 10.188 -8.020 1.00 96.75 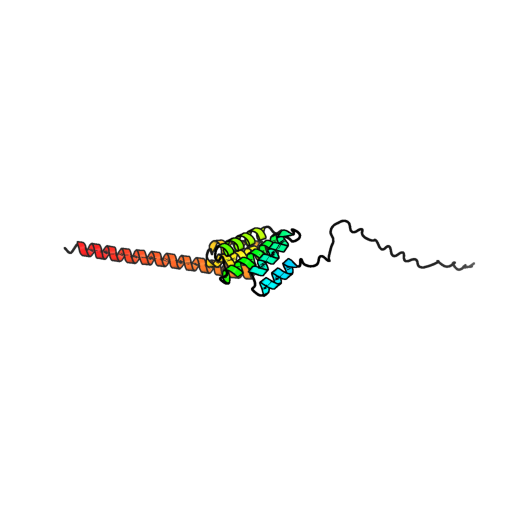109 ASP A O 1
ATOM 808 N N . PRO A 1 110 ? 1.502 12.183 -8.716 1.00 97.69 110 PRO A N 1
ATOM 809 C CA . PRO A 1 110 ? 0.487 12.293 -7.667 1.00 97.69 110 PRO A CA 1
ATOM 810 C C . PRO A 1 110 ? -0.551 11.172 -7.702 1.00 97.69 110 PRO A C 1
ATOM 812 O O . PRO A 1 110 ? -0.963 10.691 -6.646 1.00 97.69 110 PRO A O 1
ATOM 815 N N . GLN A 1 111 ? -0.946 10.711 -8.889 1.00 98.19 111 GLN A N 1
ATOM 816 C CA . GLN A 1 111 ? -1.922 9.636 -9.033 1.00 98.19 111 GLN A CA 1
ATOM 817 C C . GLN A 1 111 ? -1.357 8.328 -8.472 1.00 98.19 111 GLN A C 1
ATOM 819 O O . GLN A 1 111 ? -2.048 7.617 -7.738 1.00 98.19 111 GLN A O 1
ATOM 824 N N . LEU A 1 112 ? -0.077 8.035 -8.727 1.00 98.12 112 LEU A N 1
ATOM 825 C CA . LEU A 1 112 ? 0.580 6.871 -8.135 1.00 98.12 112 LEU A CA 1
ATOM 826 C C . LEU A 1 112 ? 0.689 6.990 -6.608 1.00 98.12 112 LEU A C 1
ATOM 828 O O . LEU A 1 112 ? 0.406 6.017 -5.903 1.00 98.12 112 LEU A O 1
ATOM 832 N N . ARG A 1 113 ? 1.041 8.172 -6.073 1.00 98.62 113 ARG A N 1
ATOM 833 C CA . ARG A 1 113 ? 1.065 8.403 -4.615 1.00 98.62 113 ARG A CA 1
ATOM 834 C C . ARG A 1 113 ? -0.311 8.182 -3.986 1.00 98.62 113 ARG A C 1
ATOM 836 O O . ARG A 1 113 ? -0.404 7.505 -2.959 1.00 98.62 113 ARG A O 1
ATOM 843 N N . ALA A 1 114 ? -1.372 8.685 -4.618 1.00 98.75 114 ALA A N 1
ATOM 844 C CA . ALA A 1 114 ? -2.745 8.491 -4.163 1.00 98.75 114 ALA A CA 1
ATOM 845 C C . ALA A 1 114 ? -3.108 7.001 -4.079 1.00 98.75 114 ALA A C 1
ATOM 847 O O . ALA A 1 114 ? -3.554 6.523 -3.031 1.00 98.75 114 ALA A O 1
ATOM 848 N N . GLN A 1 115 ? -2.838 6.240 -5.144 1.00 98.69 115 GLN A N 1
ATOM 849 C CA . GLN A 1 115 ? -3.106 4.800 -5.198 1.00 98.69 115 GLN A CA 1
ATOM 850 C C . GLN A 1 115 ? -2.260 4.005 -4.194 1.00 98.69 115 GLN A C 1
ATOM 852 O O . GLN A 1 115 ? -2.760 3.080 -3.548 1.00 98.69 115 GLN A O 1
ATOM 857 N N . ALA A 1 116 ? -0.989 4.371 -4.005 1.00 98.69 116 ALA A N 1
ATOM 858 C CA . ALA A 1 116 ? -0.115 3.744 -3.017 1.00 98.69 116 ALA A CA 1
ATOM 859 C C . ALA A 1 116 ? -0.652 3.936 -1.589 1.00 98.69 116 ALA A C 1
ATOM 861 O O . ALA A 1 116 ? -0.774 2.969 -0.829 1.00 98.69 116 ALA A O 1
ATOM 862 N N . HIS A 1 117 ? -1.046 5.162 -1.238 1.00 98.81 117 HIS A N 1
ATO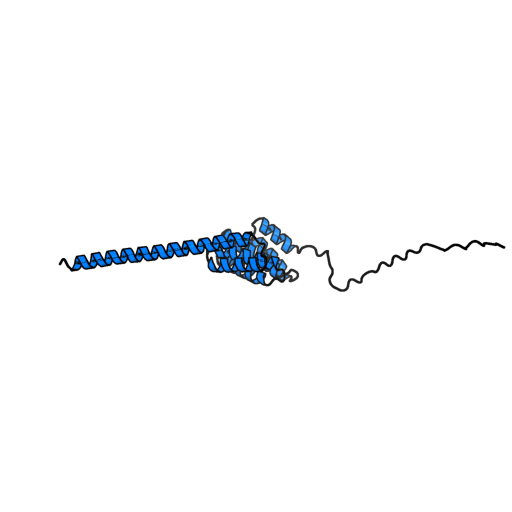M 863 C CA . HIS A 1 117 ? -1.680 5.462 0.043 1.00 98.81 117 HIS A CA 1
ATOM 864 C C . HIS A 1 117 ? -3.013 4.726 0.225 1.00 98.81 117 HIS A C 1
ATOM 866 O O . HIS A 1 117 ? -3.259 4.164 1.296 1.00 98.81 117 HIS A O 1
ATOM 872 N N . TYR A 1 118 ? -3.848 4.674 -0.812 1.00 98.81 118 TYR A N 1
ATOM 873 C CA . TYR A 1 118 ? -5.122 3.959 -0.788 1.00 98.81 118 TYR A CA 1
ATOM 874 C C . TYR A 1 118 ? -4.936 2.458 -0.522 1.00 98.81 118 TYR A C 1
ATOM 876 O O . TYR A 1 118 ? -5.506 1.921 0.431 1.00 98.81 118 TYR A O 1
ATOM 884 N N . ASN A 1 119 ? -4.067 1.790 -1.283 1.00 98.62 119 ASN A N 1
ATOM 885 C CA . ASN A 1 119 ? -3.806 0.360 -1.113 1.00 98.62 119 ASN A CA 1
ATOM 886 C C . ASN A 1 119 ? -3.152 0.038 0.234 1.00 98.62 119 ASN A C 1
ATOM 888 O O . ASN A 1 119 ? -3.474 -0.978 0.855 1.00 98.62 119 ASN A O 1
ATOM 892 N N . ARG A 1 120 ? -2.288 0.927 0.739 1.00 98.62 120 ARG A N 1
ATOM 893 C CA . ARG A 1 120 ? -1.713 0.793 2.082 1.00 98.62 120 ARG A CA 1
ATOM 894 C C . ARG A 1 120 ? -2.806 0.892 3.146 1.00 98.62 120 ARG A C 1
ATOM 896 O O . ARG A 1 120 ? -2.808 0.107 4.090 1.00 98.62 120 ARG A O 1
ATOM 903 N N . GLY A 1 121 ? -3.769 1.798 2.966 1.00 98.38 121 GLY A N 1
ATOM 904 C CA . GLY A 1 121 ? -4.956 1.902 3.812 1.00 98.38 121 GLY A CA 1
ATOM 905 C C . GLY A 1 121 ? -5.788 0.619 3.828 1.00 98.38 121 GLY A C 1
ATOM 906 O O . GLY A 1 121 ? -6.105 0.119 4.909 1.00 98.38 121 GLY A O 1
ATOM 907 N N . ASN A 1 122 ? -6.059 0.042 2.655 1.00 98.00 122 ASN A N 1
ATOM 908 C CA . ASN A 1 122 ? -6.809 -1.212 2.522 1.00 98.00 122 ASN A CA 1
ATOM 909 C C . ASN A 1 122 ? -6.136 -2.359 3.285 1.00 98.00 122 ASN A C 1
ATOM 911 O O . ASN A 1 122 ? -6.788 -3.052 4.067 1.00 98.00 122 ASN A O 1
ATOM 915 N N . ALA A 1 123 ? -4.821 -2.507 3.123 1.00 96.81 123 ALA A N 1
ATOM 916 C CA . ALA A 1 123 ? -4.047 -3.549 3.791 1.00 96.81 123 ALA A CA 1
ATOM 917 C C . ALA A 1 123 ? -3.958 -3.370 5.317 1.00 96.81 123 ALA A C 1
ATOM 919 O O . ALA A 1 123 ? -3.880 -4.355 6.054 1.00 96.81 123 ALA A O 1
ATOM 920 N N . LEU A 1 124 ? -3.980 -2.125 5.803 1.00 97.19 124 LEU A N 1
ATOM 921 C CA . LEU A 1 124 ? -3.925 -1.807 7.232 1.00 97.19 124 LEU A CA 1
ATOM 922 C C . LEU A 1 124 ? -5.288 -1.902 7.917 1.00 97.19 124 LEU A C 1
ATOM 924 O O . LEU A 1 124 ? -5.341 -2.185 9.110 1.00 97.19 124 LEU A O 1
ATOM 928 N N . LEU A 1 125 ? -6.393 -1.678 7.204 1.00 95.75 125 LEU A N 1
ATOM 929 C CA . LEU A 1 125 ? -7.729 -1.580 7.798 1.00 95.75 125 LEU A CA 1
ATOM 930 C C . LEU A 1 125 ? -8.117 -2.774 8.698 1.00 95.75 125 LEU A C 1
ATOM 932 O O . LEU A 1 125 ? -8.739 -2.540 9.740 1.00 95.75 125 LEU A O 1
ATOM 936 N N . PRO A 1 126 ? -7.780 -4.039 8.376 1.00 92.44 126 PRO A N 1
ATOM 937 C CA . PRO A 1 126 ? -8.103 -5.173 9.237 1.00 92.44 126 PRO A CA 1
ATOM 938 C C . PRO A 1 126 ? -7.479 -5.095 10.637 1.00 92.44 126 PRO A C 1
ATOM 940 O O . PRO A 1 126 ? -8.174 -5.420 11.602 1.00 92.44 126 PRO A O 1
ATOM 943 N N . SER A 1 127 ? -6.220 -4.658 10.744 1.00 92.69 127 SER A N 1
ATOM 944 C CA . SER A 1 127 ? -5.399 -4.749 11.962 1.00 92.69 127 SER A CA 1
ATOM 945 C C . SER A 1 127 ? -5.084 -3.403 12.615 1.00 92.69 127 SER A C 1
ATOM 947 O O . SER A 1 127 ? -4.999 -3.317 13.834 1.00 92.69 127 SER A O 1
ATOM 949 N N . GLU A 1 128 ? -4.918 -2.349 11.823 1.00 95.50 128 GLU A N 1
ATOM 950 C CA . GLU A 1 128 ? -4.459 -1.029 12.257 1.00 95.50 128 GLU A CA 1
ATOM 951 C C . GLU A 1 128 ? -5.366 0.083 11.693 1.00 95.50 128 GLU A C 1
ATOM 953 O O . GLU A 1 128 ? -4.918 0.934 10.915 1.00 95.50 128 GLU A O 1
ATOM 958 N N . PRO A 1 129 ? -6.659 0.117 12.077 1.00 95.50 129 PRO A N 1
ATOM 959 C CA . PRO A 1 129 ? -7.651 1.023 11.491 1.00 95.50 129 PRO A CA 1
ATOM 960 C C . PRO A 1 129 ? -7.281 2.509 11.617 1.00 95.50 129 PRO A C 1
ATOM 962 O O . PRO A 1 129 ? -7.580 3.290 10.717 1.00 95.50 129 PRO A O 1
ATOM 965 N N . ALA A 1 130 ? -6.572 2.907 12.678 1.00 96.56 130 ALA A N 1
ATOM 966 C CA . ALA A 1 130 ? -6.066 4.273 12.826 1.00 96.56 130 ALA A CA 1
ATOM 967 C C . ALA A 1 130 ? -5.029 4.639 11.745 1.00 96.56 130 ALA A C 1
ATOM 969 O O . ALA A 1 130 ? -5.103 5.715 11.153 1.00 96.56 130 ALA A O 1
ATOM 970 N N . LYS A 1 131 ? -4.093 3.732 11.425 1.00 97.88 131 LYS A N 1
ATOM 971 C CA . LYS A 1 131 ? -3.118 3.951 10.342 1.00 97.88 131 LYS A CA 1
ATOM 972 C C . LYS A 1 131 ? -3.772 3.878 8.961 1.00 97.88 131 LYS A C 1
ATOM 974 O O . LYS A 1 131 ? -3.344 4.584 8.046 1.00 97.88 131 LYS A O 1
ATOM 979 N N . ALA A 1 132 ? -4.812 3.056 8.811 1.00 98.44 132 ALA A N 1
ATOM 980 C CA . ALA A 1 132 ? -5.610 3.010 7.591 1.00 98.44 132 ALA A CA 1
ATOM 981 C C . ALA A 1 132 ? -6.299 4.356 7.317 1.00 98.44 132 ALA A C 1
ATOM 983 O O . ALA A 1 132 ? -6.190 4.873 6.210 1.00 98.44 132 ALA A O 1
ATOM 984 N N . ILE A 1 133 ? -6.913 4.966 8.340 1.00 98.69 133 ILE A N 1
ATOM 985 C CA . ILE A 1 133 ? -7.521 6.306 8.263 1.00 98.69 133 ILE A CA 1
ATOM 986 C C . ILE A 1 133 ? -6.514 7.347 7.772 1.00 98.69 133 ILE A C 1
ATOM 988 O O . ILE A 1 133 ? -6.812 8.087 6.836 1.00 98.69 133 ILE A O 1
ATOM 992 N N . GLU A 1 134 ? -5.317 7.400 8.364 1.00 98.62 134 GLU A N 1
ATOM 993 C CA . GLU A 1 134 ? -4.300 8.353 7.909 1.00 98.62 134 GLU A CA 1
ATOM 994 C C . GLU A 1 134 ? -3.852 8.073 6.475 1.00 98.62 134 GLU A C 1
ATOM 996 O O . GLU A 1 134 ? -3.682 9.014 5.705 1.00 98.62 134 GLU A O 1
ATOM 1001 N N . SER A 1 135 ? -3.745 6.802 6.079 1.00 98.75 135 SER A N 1
ATOM 1002 C CA . SER A 1 135 ? -3.396 6.434 4.703 1.00 98.75 135 SER A CA 1
ATOM 1003 C C . SER A 1 135 ? -4.473 6.892 3.709 1.00 98.75 13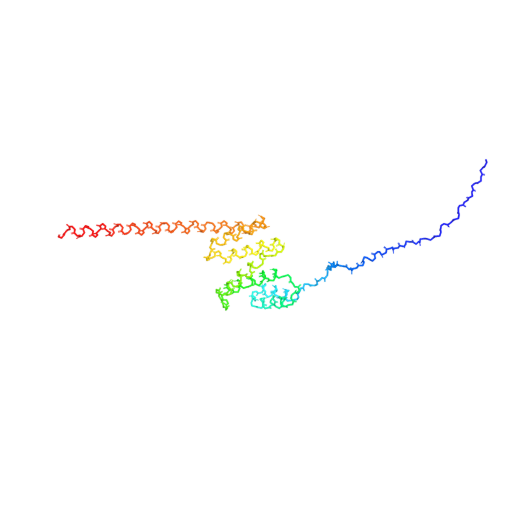5 SER A C 1
ATOM 1005 O O . SER A 1 135 ? -4.141 7.548 2.729 1.00 98.75 135 SER A O 1
ATOM 1007 N N . TYR A 1 136 ? -5.763 6.677 3.987 1.00 98.88 136 TYR A N 1
ATOM 1008 C CA . TYR A 1 136 ? -6.837 7.188 3.123 1.00 98.88 136 TYR A CA 1
ATOM 1009 C C . TYR A 1 136 ? -6.884 8.717 3.075 1.00 98.88 136 TYR A C 1
ATOM 1011 O O . TYR A 1 136 ? -7.119 9.291 2.017 1.00 98.88 136 TYR A O 1
ATOM 1019 N N . LYS A 1 137 ? -6.618 9.398 4.196 1.00 98.88 137 LYS A N 1
ATOM 1020 C CA . LYS A 1 137 ? -6.515 10.864 4.211 1.00 98.88 137 LYS A CA 1
ATOM 1021 C C . LYS A 1 137 ? -5.370 11.352 3.330 1.00 98.88 137 LYS A C 1
ATOM 1023 O O . LYS A 1 137 ? -5.555 12.344 2.642 1.00 98.88 137 LYS A O 1
ATOM 1028 N N . GLN A 1 138 ? -4.211 10.688 3.343 1.00 98.81 138 GLN A N 1
ATOM 1029 C CA . GLN A 1 138 ? -3.122 11.028 2.422 1.00 98.81 138 GLN A CA 1
ATOM 1030 C C . GLN A 1 138 ? -3.516 10.765 0.966 1.00 98.81 138 GLN A C 1
ATOM 1032 O O . GLN A 1 138 ? -3.312 11.642 0.137 1.00 98.81 138 GLN A O 1
ATOM 1037 N N . ALA A 1 139 ? -4.169 9.636 0.672 1.00 98.81 139 ALA A N 1
ATOM 1038 C CA . ALA A 1 139 ? -4.658 9.345 -0.676 1.00 98.81 139 ALA A CA 1
ATOM 1039 C C . ALA A 1 139 ? -5.554 10.471 -1.219 1.00 98.81 139 ALA A C 1
ATOM 1041 O O . ALA A 1 139 ? -5.358 10.923 -2.338 1.00 98.81 139 ALA A O 1
ATOM 1042 N N . LEU A 1 140 ? -6.461 10.991 -0.385 1.00 98.81 140 LEU A N 1
ATOM 1043 C CA . LEU A 1 140 ? -7.368 12.089 -0.737 1.00 98.81 140 LEU A CA 1
ATOM 1044 C C . LEU A 1 140 ? -6.715 13.475 -0.789 1.00 98.81 140 LEU A C 1
ATOM 1046 O O . LEU A 1 140 ? -7.304 14.403 -1.336 1.00 98.81 140 LEU A O 1
ATOM 1050 N N . ARG A 1 141 ? -5.530 13.651 -0.190 1.00 98.69 141 ARG A N 1
ATOM 1051 C CA . ARG A 1 141 ? -4.740 14.880 -0.369 1.00 98.69 141 ARG A CA 1
ATOM 1052 C C . ARG A 1 141 ? -4.048 14.900 -1.727 1.00 98.69 141 ARG A C 1
ATOM 1054 O O . ARG A 1 141 ? -3.899 15.974 -2.294 1.00 98.69 141 ARG A O 1
ATOM 1061 N N . GLU A 1 142 ? -3.629 13.732 -2.207 1.00 98.44 142 GLU A N 1
ATOM 1062 C CA . GLU A 1 142 ? -2.990 13.563 -3.514 1.00 98.44 142 GLU A CA 1
ATOM 1063 C C . GLU A 1 142 ? -4.021 13.554 -4.652 1.00 98.44 142 GLU A C 1
ATOM 1065 O O . GLU A 1 142 ? -3.821 14.214 -5.668 1.00 98.44 142 GLU A O 1
ATOM 1070 N N . ASP A 1 143 ? -5.144 12.856 -4.454 1.00 98.50 143 ASP A N 1
ATOM 1071 C CA . ASP A 1 143 ? -6.273 12.792 -5.384 1.00 98.50 143 ASP A CA 1
ATOM 1072 C C . ASP A 1 143 ? -7.610 12.976 -4.636 1.00 98.50 143 ASP A C 1
ATOM 1074 O O . ASP A 1 143 ? -8.164 12.014 -4.086 1.00 98.50 143 ASP A O 1
ATOM 1078 N N . PRO A 1 144 ? -8.156 14.207 -4.605 1.00 98.44 144 PRO A N 1
ATOM 1079 C CA . PRO A 1 144 ? -9.442 14.495 -3.971 1.00 98.44 144 PRO A CA 1
ATOM 1080 C C . PRO A 1 144 ? -10.641 13.747 -4.577 1.00 98.44 144 PRO A C 1
ATOM 1082 O O . PRO A 1 144 ? -11.657 13.585 -3.891 1.00 98.44 144 PRO A O 1
ATOM 1085 N N . ASP A 1 145 ? -10.528 13.280 -5.825 1.00 98.19 145 ASP A N 1
ATOM 1086 C CA . ASP A 1 145 ? -11.601 12.622 -6.576 1.00 98.19 145 ASP A CA 1
ATOM 1087 C C . ASP A 1 145 ? -11.563 11.088 -6.453 1.00 98.19 145 ASP A C 1
ATOM 1089 O O . ASP A 1 145 ? -12.440 10.397 -6.986 1.00 98.19 145 ASP A O 1
ATOM 1093 N N . LEU A 1 146 ? -10.615 10.537 -5.679 1.00 98.31 146 LEU A N 1
ATOM 1094 C CA . LEU A 1 146 ? -10.516 9.107 -5.383 1.00 98.31 146 LEU A CA 1
ATOM 1095 C C . LEU A 1 146 ? -11.653 8.646 -4.451 1.00 98.31 146 LEU A C 1
ATOM 1097 O O . LEU A 1 146 ? -11.482 8.423 -3.248 1.00 98.31 146 LEU A O 1
ATOM 1101 N N . ASN A 1 147 ? -12.852 8.500 -5.015 1.00 98.31 147 ASN A N 1
ATOM 1102 C CA . ASN A 1 147 ? -14.083 8.197 -4.281 1.00 98.31 147 ASN A CA 1
ATOM 1103 C C . ASN A 1 147 ? -14.003 6.897 -3.468 1.00 98.31 147 ASN A C 1
ATOM 1105 O O . ASN A 1 147 ? -14.538 6.843 -2.358 1.00 98.31 147 ASN A O 1
ATOM 1109 N N . ASP A 1 148 ? -13.271 5.893 -3.953 1.00 98.25 148 ASP A N 1
ATOM 1110 C CA . ASP A 1 148 ? -13.040 4.645 -3.220 1.00 98.25 148 ASP A CA 1
ATOM 1111 C C . ASP A 1 148 ? -12.297 4.885 -1.897 1.00 98.25 148 ASP A C 1
ATOM 1113 O O . ASP A 1 148 ? -12.627 4.284 -0.870 1.00 98.25 148 ASP A O 1
ATOM 1117 N N . ALA A 1 149 ? -11.339 5.819 -1.870 1.00 98.50 149 ALA A N 1
ATOM 1118 C CA . ALA A 1 149 ? -10.653 6.207 -0.641 1.00 98.50 149 ALA A CA 1
ATOM 1119 C C . ALA A 1 149 ? -11.586 6.963 0.317 1.00 98.50 149 ALA A C 1
ATOM 1121 O O . ALA A 1 149 ? -11.518 6.741 1.528 1.00 98.50 149 ALA A O 1
ATOM 1122 N N . ARG A 1 150 ? -12.502 7.804 -0.194 1.00 98.62 150 ARG A N 1
ATOM 1123 C CA . ARG A 1 150 ? -13.528 8.475 0.637 1.00 98.62 150 ARG A CA 1
ATOM 1124 C C . ARG A 1 150 ? -14.450 7.456 1.295 1.00 98.62 150 ARG A C 1
ATOM 1126 O O . ARG A 1 150 ? -14.689 7.538 2.500 1.00 98.62 150 ARG A O 1
ATOM 1133 N N . HIS A 1 151 ? -14.920 6.479 0.523 1.00 98.38 151 HIS A N 1
ATOM 1134 C CA . HIS A 1 151 ? -15.778 5.412 1.022 1.00 98.38 151 HIS A CA 1
ATOM 1135 C C . HIS A 1 151 ? -15.073 4.574 2.101 1.00 98.38 151 HIS A C 1
ATOM 1137 O O . HIS A 1 151 ? -15.609 4.376 3.196 1.00 98.38 151 HIS A O 1
ATOM 1143 N N . ASN A 1 152 ? -13.835 4.146 1.843 1.00 98.50 152 ASN A N 1
ATOM 1144 C CA . ASN A 1 152 ? -13.085 3.324 2.793 1.00 98.50 152 ASN A CA 1
ATOM 1145 C C . ASN A 1 152 ? -12.675 4.095 4.056 1.00 98.50 152 ASN A C 1
ATOM 1147 O O . ASN A 1 152 ? -12.653 3.515 5.146 1.00 98.50 152 ASN A O 1
ATOM 1151 N N . LEU A 1 153 ? -12.419 5.402 3.950 1.00 98.69 153 LEU A N 1
ATOM 1152 C CA . LEU A 1 153 ? -12.213 6.275 5.105 1.00 98.69 153 LEU A CA 1
ATOM 1153 C C . LEU A 1 153 ? -13.455 6.316 6.002 1.00 98.69 153 LEU A C 1
ATOM 1155 O O . LEU A 1 153 ? -13.345 6.164 7.220 1.00 98.69 153 LEU A O 1
ATOM 1159 N N . GLU A 1 154 ? -14.641 6.479 5.415 1.00 98.19 154 GLU A N 1
ATOM 1160 C CA . GLU A 1 154 ? -15.895 6.472 6.166 1.00 98.19 154 GLU A CA 1
ATOM 1161 C C . GLU A 1 154 ? -16.113 5.132 6.883 1.00 98.19 154 GLU A C 1
ATOM 1163 O O . GLU A 1 154 ? -16.431 5.101 8.078 1.00 98.19 154 GLU A O 1
ATOM 1168 N N . LEU A 1 155 ? -15.884 4.018 6.183 1.00 97.12 155 LEU A N 1
ATOM 1169 C CA . LEU A 1 155 ? -15.973 2.679 6.759 1.00 97.12 155 LEU A CA 1
ATOM 1170 C C . LEU A 1 155 ? -15.009 2.509 7.944 1.00 97.12 155 LEU A C 1
ATOM 1172 O O . LEU A 1 155 ? -15.405 2.006 9.002 1.00 97.12 155 LEU A O 1
ATOM 1176 N N . ALA A 1 156 ? -13.765 2.966 7.796 1.00 97.69 156 ALA A N 1
ATOM 1177 C CA . ALA A 1 156 ? -12.750 2.896 8.841 1.00 97.69 156 ALA A CA 1
ATOM 1178 C C . ALA A 1 156 ? -13.136 3.717 10.084 1.00 97.69 156 ALA A C 1
ATOM 1180 O O . ALA A 1 156 ? -13.034 3.224 11.211 1.00 97.69 156 ALA A O 1
ATOM 1181 N N . LEU A 1 157 ? -13.658 4.933 9.893 1.00 98.06 157 LEU A N 1
ATOM 1182 C CA . LEU A 1 157 ? -14.142 5.792 10.980 1.00 98.06 157 LEU A CA 1
ATOM 1183 C C . LEU A 1 157 ? -15.336 5.169 11.716 1.00 98.06 157 LEU A C 1
ATOM 1185 O O . LEU A 1 157 ? -15.376 5.153 12.950 1.00 98.06 157 LEU A O 1
ATOM 1189 N N . ARG A 1 158 ? -16.298 4.604 10.975 1.00 96.31 158 ARG A N 1
ATOM 1190 C CA . ARG A 1 158 ? -17.459 3.909 11.555 1.00 96.31 158 ARG A CA 1
ATOM 1191 C C . ARG A 1 158 ? -17.035 2.692 12.377 1.00 96.31 158 ARG A C 1
ATOM 1193 O O . ARG A 1 158 ? -17.603 2.462 13.447 1.00 96.31 158 ARG A O 1
ATOM 1200 N N . ARG A 1 159 ? -16.039 1.934 11.907 1.00 94.12 159 ARG A N 1
ATOM 1201 C CA . ARG A 1 159 ? -15.474 0.795 12.643 1.00 94.12 159 ARG A CA 1
ATOM 1202 C C . ARG A 1 159 ? -14.824 1.242 13.952 1.00 94.12 159 ARG A C 1
ATOM 1204 O O . ARG A 1 159 ? -15.211 0.734 14.998 1.00 94.12 159 ARG A O 1
ATOM 1211 N N . MET A 1 160 ? -13.953 2.252 13.917 1.00 94.94 160 MET A N 1
ATOM 1212 C CA . MET A 1 160 ? -13.310 2.805 15.120 1.00 94.94 160 MET A CA 1
ATOM 1213 C C . MET A 1 160 ? -14.325 3.270 16.167 1.00 94.94 160 MET A C 1
ATOM 1215 O O . MET A 1 160 ? -14.200 2.944 17.346 1.00 94.94 160 MET A O 1
ATOM 1219 N N . LYS A 1 161 ? -15.372 3.987 15.741 1.00 95.56 161 LYS A N 1
ATOM 1220 C CA . LYS A 1 161 ? -16.439 4.437 16.645 1.00 95.56 161 LYS A CA 1
ATOM 1221 C C . LYS A 1 161 ? -17.171 3.260 17.293 1.00 95.56 161 LYS A C 1
ATOM 1223 O O . LYS A 1 161 ? -17.439 3.286 18.492 1.00 95.56 161 LYS A O 1
ATOM 1228 N N . ARG A 1 162 ? -17.490 2.225 16.512 1.00 94.12 162 ARG A N 1
ATOM 1229 C CA . ARG A 1 162 ? -18.155 1.015 17.014 1.00 94.12 162 ARG A CA 1
ATOM 1230 C C . ARG A 1 162 ? -17.278 0.271 18.020 1.00 94.12 162 ARG A C 1
ATOM 1232 O O . ARG A 1 162 ? -17.780 -0.150 19.058 1.00 94.12 162 ARG A O 1
ATOM 1239 N N . ASP A 1 163 ? -15.992 0.124 17.723 1.00 91.19 163 ASP A N 1
ATOM 1240 C CA . ASP A 1 163 ? -15.046 -0.579 18.590 1.00 91.19 163 ASP A CA 1
ATOM 1241 C C . ASP A 1 163 ? -14.858 0.181 19.914 1.00 91.19 163 ASP A C 1
ATOM 1243 O O . ASP A 1 163 ? -14.928 -0.422 20.986 1.00 91.19 163 ASP A O 1
ATOM 1247 N N . GLN A 1 164 ? -14.780 1.516 19.865 1.00 92.81 164 GLN A N 1
ATOM 1248 C CA . GLN A 1 164 ? -14.750 2.367 21.058 1.00 92.81 164 GLN A CA 1
ATOM 1249 C C . GLN A 1 164 ? -16.016 2.218 21.920 1.00 92.81 164 GLN A C 1
ATOM 1251 O O . GLN A 1 164 ? -15.921 2.074 23.139 1.00 92.81 164 GLN A O 1
ATOM 1256 N N . GLN A 1 165 ? -17.204 2.217 21.307 1.00 93.69 165 GLN A N 1
ATOM 1257 C CA . GLN A 1 165 ? -18.474 2.037 22.024 1.00 93.69 165 GLN A CA 1
ATOM 1258 C C . GLN A 1 165 ? -18.557 0.667 22.712 1.00 93.69 165 GLN A C 1
ATOM 1260 O O . GLN A 1 165 ? -18.926 0.584 23.884 1.00 93.69 165 GLN A O 1
ATOM 1265 N N . LYS A 1 166 ? -18.155 -0.407 22.020 1.00 92.94 166 LYS A N 1
ATOM 1266 C CA . LYS A 1 166 ? -18.101 -1.761 22.596 1.00 92.94 166 LYS A CA 1
ATOM 1267 C C . LYS A 1 166 ? -17.153 -1.843 23.789 1.00 92.94 166 LYS A C 1
ATOM 1269 O O . LYS A 1 166 ? -17.449 -2.528 24.771 1.00 92.94 166 LYS A O 1
ATOM 1274 N N . GLN A 1 167 ? -16.024 -1.143 23.717 1.00 91.44 167 GLN A N 1
ATOM 1275 C CA . GLN A 1 167 ? -15.039 -1.130 24.790 1.00 91.44 167 GLN A CA 1
ATOM 1276 C C . GLN A 1 167 ? -15.556 -0.374 26.023 1.00 91.44 167 GLN A C 1
ATOM 1278 O O . GLN A 1 167 ? -15.398 -0.865 27.139 1.00 91.44 167 GLN A O 1
ATOM 1283 N N . GLN A 1 168 ? -16.254 0.751 25.834 1.00 90.44 168 GLN A N 1
ATOM 1284 C CA . GLN A 1 168 ? -16.909 1.485 26.926 1.00 90.44 168 GLN A CA 1
ATOM 1285 C C . GLN A 1 168 ? -18.011 0.656 27.602 1.00 90.44 168 GLN A C 1
ATOM 1287 O O . GLN A 1 168 ? -18.065 0.584 28.829 1.00 90.44 168 GLN A O 1
ATOM 1292 N N . GLN A 1 169 ? -18.852 -0.026 26.818 1.00 90.12 169 GLN A N 1
ATOM 1293 C CA . GLN A 1 169 ? -19.923 -0.868 27.357 1.00 90.12 169 GLN A CA 1
ATOM 1294 C C . GLN A 1 169 ? -19.372 -2.062 28.153 1.00 90.12 169 GLN A C 1
ATOM 1296 O O . GLN A 1 169 ? -19.880 -2.383 29.227 1.00 90.12 169 GLN A O 1
ATOM 1301 N N . SER A 1 170 ? -18.295 -2.687 27.666 1.00 88.12 170 SER A N 1
ATOM 1302 C CA . SER A 1 170 ? -17.620 -3.788 28.369 1.00 88.12 170 SER A CA 1
ATOM 1303 C C . SER A 1 170 ? -17.029 -3.346 29.714 1.00 88.12 170 SER A C 1
ATOM 1305 O O . SER A 1 170 ? -17.130 -4.076 30.698 1.00 88.12 170 SER A O 1
ATOM 1307 N N . GLN A 1 171 ? -16.454 -2.139 29.784 1.00 84.88 171 GLN A N 1
ATOM 1308 C CA . GLN A 1 171 ? -15.903 -1.589 31.028 1.00 84.88 171 GLN A CA 1
ATOM 1309 C C . GLN A 1 171 ? -16.995 -1.293 32.064 1.00 84.88 171 GLN A C 1
ATOM 1311 O O . GLN A 1 171 ? -16.842 -1.645 33.233 1.00 84.88 171 GLN A O 1
ATOM 1316 N N . GLN A 1 172 ? -18.121 -0.711 31.639 1.00 80.94 172 GLN A N 1
ATOM 1317 C CA . GLN A 1 172 ? -19.265 -0.470 32.526 1.00 80.94 172 GLN A CA 1
ATOM 1318 C C . GLN A 1 172 ? -19.867 -1.783 33.049 1.00 80.94 172 GLN A C 1
ATOM 1320 O O . GLN A 1 172 ? -20.180 -1.891 34.234 1.00 80.94 172 GLN A O 1
ATOM 1325 N N . GLY A 1 173 ? -19.972 -2.809 32.195 1.00 81.62 173 GLY A N 1
ATOM 1326 C CA . GLY A 1 173 ? -20.449 -4.136 32.595 1.00 81.62 173 GLY A CA 1
ATOM 1327 C C . GLY A 1 173 ? -19.555 -4.819 33.638 1.00 81.62 173 GLY A C 1
ATOM 1328 O O . GLY A 1 173 ? -20.067 -5.396 34.598 1.00 81.62 173 GLY A O 1
ATOM 1329 N N . GLN A 1 174 ? -18.228 -4.715 33.500 1.00 77.31 174 GLN A N 1
ATOM 1330 C CA . GLN A 1 174 ? -17.280 -5.267 34.480 1.00 77.31 174 GLN A CA 1
ATOM 1331 C C . GLN A 1 174 ? -17.330 -4.534 35.827 1.00 77.31 174 GLN A C 1
ATOM 1333 O O . GLN A 1 174 ? -17.336 -5.186 36.872 1.00 77.31 174 GLN A O 1
ATOM 1338 N N . GLN A 1 175 ? -17.426 -3.200 35.825 1.00 72.75 175 GLN A N 1
ATOM 1339 C CA . GLN A 1 175 ? -17.571 -2.420 37.061 1.00 72.75 175 GLN A CA 1
ATOM 1340 C C . GLN A 1 175 ? -18.884 -2.742 37.791 1.00 72.75 175 GLN A C 1
ATOM 1342 O O . GLN A 1 175 ? -18.890 -2.881 39.014 1.00 72.75 175 GLN A O 1
ATOM 1347 N N . GLY A 1 176 ? -19.982 -2.935 37.052 1.00 75.19 176 GLY A N 1
ATOM 1348 C CA . GLY A 1 176 ? -21.266 -3.346 37.625 1.00 75.19 176 GLY A CA 1
ATOM 1349 C C . GLY A 1 176 ? -21.220 -4.721 38.302 1.00 75.19 176 GLY A C 1
ATOM 1350 O O . GLY A 1 176 ? -21.752 -4.883 39.401 1.00 75.19 176 GLY A O 1
ATOM 1351 N N . GLN A 1 177 ? -20.541 -5.702 37.694 1.00 68.56 177 GLN A N 1
ATOM 1352 C CA . GLN A 1 177 ? -20.374 -7.036 38.288 1.00 68.56 177 GLN A CA 1
ATOM 1353 C C . GLN A 1 177 ? -19.485 -7.020 39.541 1.00 68.56 177 GLN A C 1
ATOM 1355 O O . GLN A 1 177 ? -19.825 -7.660 40.536 1.00 68.56 177 GLN A O 1
ATOM 1360 N N . GLN A 1 178 ? -18.386 -6.258 39.534 1.00 67.12 178 GLN A N 1
ATOM 1361 C CA . GLN A 1 178 ? -17.517 -6.115 40.710 1.00 67.12 178 GLN A CA 1
ATOM 1362 C C . GLN A 1 178 ? -18.230 -5.403 41.871 1.00 67.12 178 GLN A C 1
ATOM 1364 O O . GLN A 1 178 ? -18.086 -5.811 43.023 1.00 67.12 178 GLN A O 1
ATOM 1369 N N . GLY A 1 179 ? -19.054 -4.390 41.580 1.00 70.69 179 GLY A N 1
ATOM 1370 C CA . GLY A 1 179 ? -19.866 -3.705 42.588 1.00 70.69 179 GLY A CA 1
ATOM 1371 C C . GLY A 1 179 ? -20.900 -4.617 43.261 1.00 70.69 179 GLY A C 1
ATOM 1372 O O . GLY A 1 179 ? -21.062 -4.565 44.480 1.00 70.69 179 GLY A O 1
ATOM 1373 N N . GLN A 1 180 ? -21.555 -5.499 42.496 1.00 65.50 180 GLN A N 1
ATOM 1374 C CA . GLN A 1 180 ? -22.503 -6.476 43.051 1.00 65.50 180 GLN A CA 1
ATOM 1375 C C . GLN A 1 180 ? -21.816 -7.552 43.901 1.00 65.50 180 GLN A C 1
ATOM 1377 O O . GLN A 1 180 ? -22.309 -7.876 44.982 1.00 65.50 180 GLN A O 1
ATOM 1382 N N . GLN A 1 181 ? -20.662 -8.071 43.468 1.00 63.16 181 GLN A N 1
ATOM 1383 C CA . GLN A 1 181 ? -19.898 -9.046 44.258 1.00 63.16 181 GLN A CA 1
ATOM 1384 C C . GLN A 1 181 ? -19.354 -8.439 45.561 1.00 63.16 181 GLN A C 1
ATOM 1386 O O . GLN A 1 181 ? -19.396 -9.090 46.604 1.00 63.16 181 GLN A O 1
ATOM 1391 N N . GLY A 1 182 ? -18.909 -7.177 45.538 1.00 67.50 182 GLY A N 1
ATOM 1392 C CA . GLY A 1 182 ? -18.460 -6.467 46.740 1.00 67.50 182 GLY A CA 1
ATOM 1393 C C . GLY A 1 182 ? -19.571 -6.246 47.772 1.00 67.50 182 GLY A C 1
ATOM 1394 O O . GLY A 1 182 ? -19.340 -6.416 48.970 1.00 67.50 182 GLY A O 1
ATOM 1395 N N . GLN A 1 183 ? -20.793 -5.932 47.326 1.00 62.06 183 GLN A N 1
ATOM 1396 C CA . GLN A 1 183 ? -21.947 -5.793 48.224 1.00 62.06 183 GLN A CA 1
ATOM 1397 C C . GLN A 1 183 ? -22.395 -7.132 48.822 1.00 62.06 183 GLN A C 1
ATOM 1399 O O . GLN A 1 183 ? -22.680 -7.195 50.017 1.00 62.06 183 GLN A O 1
ATOM 1404 N N . GLN A 1 184 ? -22.407 -8.212 48.033 1.00 61.69 184 GLN A N 1
ATOM 1405 C CA . GLN A 1 184 ? -22.742 -9.549 48.542 1.00 61.69 184 GLN A CA 1
ATOM 1406 C C . GLN A 1 184 ? -21.692 -10.070 49.538 1.00 61.69 184 GLN A C 1
ATOM 1408 O O . GLN A 1 184 ? -22.053 -10.666 50.552 1.00 61.69 184 GLN A O 1
ATOM 1413 N N . GLY A 1 185 ? -20.403 -9.790 49.313 1.00 61.34 185 GLY A N 1
ATOM 1414 C CA . GLY A 1 185 ? -19.328 -10.152 50.244 1.00 61.34 185 GLY A CA 1
ATOM 1415 C C . GLY A 1 185 ? -19.395 -9.417 51.589 1.00 61.34 185 GLY A C 1
ATOM 1416 O O . GLY A 1 185 ? -19.125 -10.019 52.626 1.00 61.34 185 GLY A O 1
ATOM 1417 N N . GLN A 1 186 ? -19.805 -8.143 51.599 1.00 60.16 186 GLN A N 1
ATOM 1418 C CA . GLN A 1 186 ? -19.989 -7.383 52.845 1.00 60.16 186 GLN A CA 1
ATOM 1419 C C . GLN A 1 186 ? -21.236 -7.816 53.624 1.00 60.16 186 GLN A C 1
ATOM 1421 O O . GLN A 1 186 ? -21.180 -7.912 54.849 1.00 60.16 186 GLN A O 1
ATOM 1426 N N . GLN A 1 187 ? -22.339 -8.134 52.940 1.00 60.25 187 GLN A N 1
ATOM 1427 C CA . GLN A 1 187 ? -23.547 -8.642 53.604 1.00 60.25 187 GLN A CA 1
ATOM 1428 C C . GLN A 1 187 ? -23.331 -10.034 54.222 1.00 60.25 187 GLN A C 1
ATOM 1430 O O . GLN A 1 187 ? -23.876 -10.316 55.284 1.00 60.25 187 GLN A O 1
ATOM 1435 N N . GLY A 1 188 ? -22.485 -10.879 53.621 1.00 57.78 188 GLY A N 1
ATOM 1436 C CA . GLY A 1 188 ? -22.131 -12.192 54.174 1.00 57.78 188 GLY A CA 1
ATOM 1437 C C . GLY A 1 188 ? -21.226 -12.159 55.417 1.00 57.78 188 GLY A C 1
ATOM 1438 O O . GLY A 1 188 ? -21.235 -13.118 56.184 1.00 57.78 188 GLY A O 1
ATOM 1439 N N . GLN A 1 189 ? -20.467 -11.077 55.640 1.00 56.84 189 GLN A N 1
ATOM 1440 C CA . GLN A 1 189 ? -19.609 -10.912 56.828 1.00 56.84 189 GLN A CA 1
ATOM 1441 C C . GLN A 1 189 ? -20.317 -10.251 58.016 1.00 56.84 189 GLN A C 1
ATOM 1443 O O . GLN A 1 189 ? -19.880 -10.433 59.144 1.00 56.84 189 GLN A O 1
ATOM 1448 N N . GLN A 1 190 ? -21.400 -9.501 57.793 1.00 56.72 190 GLN A N 1
ATOM 1449 C CA . GLN A 1 190 ? -22.169 -8.871 58.879 1.00 56.72 190 GLN A CA 1
ATOM 1450 C C . GLN A 1 190 ? -23.238 -9.795 59.491 1.00 56.72 190 GLN A C 1
ATOM 1452 O O . GLN A 1 190 ? -23.899 -9.410 60.451 1.00 56.72 190 GLN A O 1
ATOM 1457 N N . GLY A 1 191 ? -23.427 -10.992 58.929 1.00 56.59 191 GLY A N 1
ATOM 1458 C CA . GLY A 1 191 ? -24.405 -11.983 59.386 1.00 56.59 191 GLY A CA 1
ATOM 1459 C C . GLY A 1 191 ? -23.832 -13.155 60.192 1.00 56.59 191 GLY A C 1
ATOM 1460 O O . GLY A 1 191 ? -24.557 -14.131 60.375 1.00 56.59 191 GLY A O 1
ATOM 1461 N N . GLN A 1 192 ? -22.563 -13.099 60.620 1.00 50.41 192 GLN A N 1
ATOM 1462 C CA . GLN A 1 192 ? -21.912 -14.118 61.462 1.00 50.41 192 GLN A CA 1
ATOM 1463 C C . GLN A 1 192 ? -21.518 -13.550 62.822 1.00 50.41 192 GLN A C 1
ATOM 1465 O O . GLN A 1 192 ? -21.073 -12.382 62.859 1.00 50.41 192 GLN A O 1
#

Secondary structure (DSSP, 8-state):
-------------------------S---TT-PPPHHHHHHHHHHHTT-HHHHHHHHHHHHHHT-S-HHHHHHHHHHHHHHHHHTT-TTHHHHHHHHHHHHHHHTT-S-HHHHHHHHHHHHHHHTTT-HHHHHHHHHHHHHH-TT-HHHHHHHHHHHHHHHHHHHHHHHHHHHHHHHHHHHHHHHHHHHTT-

pLDDT: mean 85.38, std 17.66, range [43.75, 98.88]

Solvent-accessible surface area (backbone atoms only — not comparable to full-atom values): 10596 Å² total; per-residue (Å²): 138,89,81,91,80,86,82,86,78,85,82,71,93,72,83,75,78,77,75,76,74,74,78,90,80,77,92,82,71,96,72,76,71,78,58,67,34,50,52,50,11,53,54,26,44,76,70,68,38,22,68,62,13,37,54,23,36,50,54,38,56,73,70,65,83,56,66,64,30,63,43,26,33,55,39,8,53,27,30,37,53,33,27,73,72,67,42,92,58,37,70,59,36,32,52,53,10,48,52,22,17,58,54,10,50,70,38,91,48,46,68,56,22,15,51,20,25,31,53,42,12,62,72,26,43,88,83,38,39,71,61,13,39,54,23,16,53,51,12,40,71,54,32,77,80,48,57,68,34,54,52,52,33,52,53,38,53,54,48,54,54,51,53,51,51,54,52,54,52,51,52,53,54,52,54,53,53,53,54,53,52,52,54,53,54,52,58,64,62,75,74,112

=== Feature glossary ===
The record interleaves many kinds of information about one protein. Here is each kind framed as the question it answers.

Q: What are the backbone torsion angles?
A: φ (phi) and ψ (psi) are the two rotatable backbone dihedrals per residue: φ is the C(i-1)–N–Cα–C torsion, ψ is the N–Cα–C–N(i+1) torsion, both in degrees on (−180°, 180°]. α-helical residues cluster near (−60°, −45°); β-strand residues near (−120°, +130°). A Ramachandran plot is simply a scatter of (φ, ψ) for every residue.

Q: What is the amino-acid chain?
A: This is the polypeptide sequence — one letter per residue, N-terminus first. Length ranges from a few dozen residues for small domains to over a thousand for large multi-domain proteins.

Q: How mobi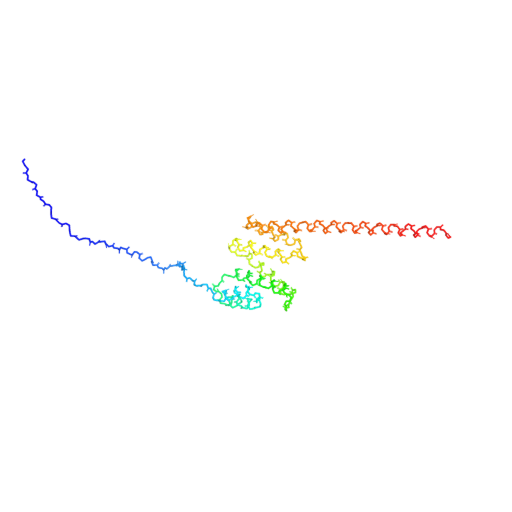le is each atom in the crystal?
A: For experimental (PDB) structures, the B-factor (temperature factor) quantifies the positional spread of each atom in the crystal — a combination of thermal vibration and static disorder — in units of Å². High B-factors mark flexible loops or poorly resolved regions; low B-factors mark the rigid, well-ordered core.

Q: Are the domains correctly placed relative to each other?
A: Predicted Aligned Error (PAE) is an AlphaFold confidence matrix: entry (i, j) is the expected error in the position of residue j, in ångströms, when the prediction is superimposed on the true structure at residue i. Low PAE within a block of residues means that block is internally rigid and well-predicted; high PAE between two blocks means their relative placement is uncertain even if each block individually is confident.

Q: How confident is the AlphaFold model at each residue?
A: pLDDT is the predicted lDDT-Cα score: AlphaFold's confidence that the local environment of each residue (all inter-atomic distances within 15 Å) is correctly placed. It is a per-residue number between 0 and 100, with higher meaning more reliable.

Q: What family and function is it annotated with?
A: Functional annotations link the protein to curated databases. InterPro entries identify conserved domains and families by matching the sequence against member-database signatures (Pfam, PROSITE, CDD, …). Gene Ontology (GO) terms describe molecular function, biological process, and cellular component in a controlled vocabulary. CATH places the structure in a hierarchical fold classification (Class/Architecture/Topology/Homologous-superfamily). The organism is the source species.

Q: How big and how compact is the whole molecule?
A: Three whole-structure scalars: the radius of gyration (RMS distance of Cα from centroid, in Å), the count of Cα–Cα contacts (pairs closer than 8 Å and separated by more than four residues in sequence — i.e. tertiary, not local, contacts), and the bounding-box dimensions. Together they distinguish compact globular folds from extended fibres or disordered chains.

Q: What known structures does this most resemble?
A: The Foldseek neighbor list gives the closest experimentally determined structures in the PDB, ranked by structural alignment. TM-score near 1 means near-identical fold; near 0.3 means only rough topology match. This is how one finds what a novel AlphaFold prediction most resembles in the solved-structure universe.

Q: Which residues are buried vs exposed?
A: SASA measures how much of the protein is reachable by solvent. It is computed by rolling a water-sized probe over the atomic surface and summing the exposed area (Å²). Per-residue SASA distinguishes core (buried, low SASA) from surface (exposed, high SASA) residues; total SASA is a whole-molecule size measure.

Q: Which residues are in helices, strands, or loops?
A: Eight-state secondary structure (DSSP): H is the canonical α-helix, G the tighter 3₁₀-helix, I the wider π-helix; E/B are β-structure, T and S are turns and bends, and '-' is everything else. DSSP derives these from the pattern of main-chain N–H···O=C hydrogen bonds, not from the sequence.

Q: Where is each backbone atom in 3D?
A: Structure coordinates are given as an mmCIF _atom_site loop: one row per atom with element, residue name, chain id, sequence number, and x/y/z position in Å. Only the four main-chain atoms per residue are included here; side chains are omitted to keep the record compact.

Q: What if only a Cα trace is available?
A: Three-state secondary structure (P-SEA) collapses the eight DSSP classes into helix (a), strand (b), and coil (c). P-SEA assigns these from Cα geometry alone — distances and angles — without requiring backbone oxygens, so it works on any Cα trace.

Q: What do the rendered images show?
A: The six renders are orthographic views along the three Cartesian axes in both directions. Representation (cartoon, sticks, or surface) and color scheme (sequence-rainbow or by-chain) vary across proteins so the training set covers all the common visualization conventions.

Q: What does the local fold look like, residue by residue?
A: Foldseek's 3Di representation compresses backbone geometry into a per-residue letter drawn from a learned twenty-state alphabet. It captures the tertiary interaction pattern around each residue — which residues are packed against it in space, regardless of where they are in sequence.

Q: What do the diagnostic plots show?
A: The contact map is a binary N×N matrix image: pixel (i, j) is dark where Cα_i and Cα_j are within 8 Å and |i−j|>4. Because the |i−j|>4 filter removes local helical contacts, off-diagonal stripes parallel to the main diagonal indicate parallel β-sheets; stripes perpendicular to it indicate antiparallel β-sheets. The Ramachandran plot scatters every residue's (φ, ψ) pair against the sterically allowed regions. The PAE heatmap renders the predicted-aligned-error matrix.